Protein AF-0000000079571907 (afdb_homodimer)

Organism: NCBI:txid1891644

Secondary structure (DSSP, 8-state):
-EEEEEEEEEE-TT--HHHHHHHHS--S-SPPSSEEEEEEETTEEEEEEEEEEEES-HHHHHHTHHHHS-TTHHHHHHTTEEEEEEEEEEEEE----/-EEEEEEEEEE-TT--HHHHHHHHS--S-SPPSSEEEEEEETTEEEEEEEEEEEES-HHHHHHTHHHHS-TTHHHHHHTTEEEEEEEEEEEEE----

Solvent-accessible surface area (backbone atoms only — not comparable to full-atom values): 10568 Å² total; per-residue (Å²): 96,42,29,39,35,41,36,33,32,30,39,31,92,87,48,50,71,68,53,49,50,63,27,32,45,50,86,80,81,65,83,66,82,50,52,77,48,41,26,28,22,86,92,41,76,44,34,34,37,42,36,38,39,32,82,33,49,71,68,55,50,63,70,40,36,72,63,58,32,33,92,62,19,68,66,44,34,58,78,28,40,67,47,74,66,40,76,52,62,26,36,59,51,93,72,93,126,97,43,29,40,35,41,36,31,32,30,39,31,92,88,47,49,72,69,52,50,49,63,27,32,47,50,86,82,82,65,84,66,82,50,52,75,46,40,25,28,21,86,92,42,76,43,33,34,37,41,38,38,38,32,84,35,49,71,67,55,48,63,69,39,38,72,62,58,32,33,93,63,17,66,68,43,33,56,78,30,38,66,46,72,66,42,78,50,62,26,36,58,52,93,73,92,127

Foldseek 3Di:
DKKKKKWKFFWDPPADVVLLCVLWADPPPDDQQWDWDKDADPVHRRTIMIMTMHPDDPVVVVVCRVRGTPPCSVVSVVNTTPDIPDTDMDDDDDDDD/DKKKKKWKFFWDPPADVVLLCVLWADPPPDDQQWDWDKDADPVHRRTIMIMTMHPDDPVVVVVCRVRGTPPCSVVSVVNTTPDIPDTDMDDDDDDDD

Nearest PDB structures (foldseek):
  4dn9-assembly1_A  TM=6.723E-01  e=3.333E-04  Chloroflexus aurantiacus J-10-fl
  3gz7-assembly1_B  TM=6.394E-01  e=2.910E-03  Bordetella bronchiseptica
  7bio-assembly1_A  TM=5.238E-01  e=2.540E-02  Streptomyces bottropensis
  5jk8-assembly1_B  TM=5.289E-01  e=3.181E-01  Dictyostelium discoideum
  2ogk-assembly1_B  TM=3.994E-01  e=1.290E-01  Archaeoglobus fulgidus

pLDDT: mean 96.46, std 3.06, range [84.38, 98.88]

Radius of gyration: 17.05 Å; Cα contacts (8 Å, |Δi|>4): 395; chains: 2; bounding box: 38×50×38 Å

Sequence (194 aa):
MMIVAVFSRVLRAEATLSDLVAAWKPTTGEKYPAEVEVAVDPANNRRVVTIIRFDGSMDQFTEAMPRLVRPDSVERLHDVVESTELEAVYETVVVQVMMIVAVFSRVLRAEATLSDLVAAWKPTTGEKYPAEVEVAVDPANNRRVVTIIRFDGSMDQFTEAMPRLVRPDSVERLHDVVESTELEAVYETVVVQV

Structure (mmCIF, N/CA/C/O backbone):
data_AF-0000000079571907-model_v1
#
loop_
_entity.id
_entity.type
_entity.pdbx_description
1 polymer 'Uncharacterized protein'
#
loop_
_atom_site.group_PDB
_atom_site.id
_atom_site.type_symbol
_atom_site.label_atom_id
_atom_site.label_alt_id
_atom_site.label_comp_id
_atom_site.label_asym_id
_atom_site.label_entity_id
_atom_site.label_seq_id
_atom_site.pdbx_PDB_ins_code
_atom_site.Cartn_x
_atom_site.Cartn_y
_atom_site.Cartn_z
_atom_site.occupancy
_atom_site.B_iso_or_equiv
_atom_site.auth_seq_id
_atom_site.auth_comp_id
_atom_site.auth_asym_id
_atom_site.auth_atom_id
_atom_site.pdbx_PDB_model_num
ATOM 1 N N . MET A 1 1 ? -16.266 4.285 -7.082 1 91.44 1 MET A N 1
ATOM 2 C CA . MET A 1 1 ? -15.391 4.184 -5.914 1 91.44 1 MET A CA 1
ATOM 3 C C . MET A 1 1 ? -14.18 3.314 -6.215 1 91.44 1 MET A C 1
ATOM 5 O O . MET A 1 1 ? -14.18 2.545 -7.18 1 91.44 1 MET A O 1
ATOM 9 N N . MET A 1 2 ? -13.094 3.598 -5.562 1 97.44 2 MET A N 1
ATOM 10 C CA . MET A 1 2 ? -11.891 2.814 -5.812 1 97.44 2 MET A CA 1
ATOM 11 C C . MET A 1 2 ? -11.492 2.016 -4.574 1 97.44 2 MET A C 1
ATOM 13 O O . MET A 1 2 ? -11.398 2.568 -3.477 1 97.44 2 MET A O 1
ATOM 17 N N . ILE A 1 3 ? -11.398 0.71 -4.703 1 98.56 3 ILE A N 1
ATOM 18 C CA . ILE A 1 3 ? -10.867 -0.177 -3.676 1 98.56 3 ILE A CA 1
ATOM 19 C C . ILE A 1 3 ? -9.359 -0.353 -3.869 1 98.56 3 ILE A C 1
ATOM 21 O O . ILE A 1 3 ? -8.891 -0.518 -4.996 1 98.56 3 ILE A O 1
ATOM 25 N N . VAL A 1 4 ? -8.703 -0.294 -2.809 1 98.81 4 VAL A N 1
ATOM 26 C CA . VAL A 1 4 ? -7.262 -0.533 -2.842 1 98.81 4 VAL A CA 1
ATOM 27 C C . VAL A 1 4 ? -6.895 -1.639 -1.854 1 98.81 4 VAL A C 1
ATOM 29 O O . VAL A 1 4 ? -7.109 -1.495 -0.648 1 98.81 4 VAL A O 1
ATOM 32 N N . ALA A 1 5 ? -6.398 -2.729 -2.291 1 98.56 5 ALA A N 1
ATOM 33 C CA . ALA A 1 5 ? -5.867 -3.805 -1.459 1 98.56 5 ALA A CA 1
ATOM 34 C C . ALA A 1 5 ? -4.344 -3.766 -1.416 1 98.56 5 ALA A C 1
ATOM 36 O O . ALA A 1 5 ? -3.691 -3.648 -2.455 1 98.56 5 ALA A O 1
ATOM 37 N N . VAL A 1 6 ? -3.807 -3.818 -0.267 1 98.88 6 VAL A N 1
ATOM 38 C CA . VAL A 1 6 ? -2.363 -3.713 -0.073 1 98.88 6 VAL A CA 1
ATOM 39 C C . VAL A 1 6 ? -1.842 -4.973 0.618 1 98.88 6 VAL A C 1
ATOM 41 O O . VAL A 1 6 ? -2.35 -5.363 1.671 1 98.88 6 VAL A O 1
ATOM 44 N N . PHE A 1 7 ? -0.861 -5.574 0.016 1 98.75 7 PHE A N 1
ATOM 45 C CA . PHE A 1 7 ? -0.173 -6.73 0.572 1 98.75 7 PHE A CA 1
ATOM 46 C C . PHE A 1 7 ? 1.323 -6.469 0.69 1 98.75 7 PHE A C 1
ATOM 48 O O . PHE A 1 7 ? 2.014 -6.312 -0.32 1 98.75 7 PHE A O 1
ATOM 55 N N . SER A 1 8 ? 1.797 -6.309 1.837 1 98.88 8 SER A N 1
ATOM 56 C CA . SER A 1 8 ? 3.234 -6.293 2.086 1 98.88 8 SER A CA 1
ATOM 57 C C . SER A 1 8 ? 3.721 -7.637 2.613 1 98.88 8 SER A C 1
ATOM 59 O O . SER A 1 8 ? 3.25 -8.109 3.65 1 98.88 8 SER A O 1
ATOM 61 N N . ARG A 1 9 ? 4.668 -8.164 1.91 1 98.75 9 ARG A N 1
ATOM 62 C CA . ARG A 1 9 ? 5.078 -9.531 2.199 1 98.75 9 ARG A CA 1
ATOM 63 C C . ARG A 1 9 ? 6.59 -9.688 2.078 1 98.75 9 ARG A C 1
ATOM 65 O O . ARG A 1 9 ? 7.25 -8.891 1.409 1 98.75 9 ARG A O 1
ATOM 72 N N . VAL A 1 10 ? 7.078 -10.672 2.758 1 98.81 10 VAL A N 1
ATOM 73 C CA . VAL A 1 10 ? 8.453 -11.117 2.58 1 98.81 10 VAL A CA 1
ATOM 74 C C . VAL A 1 10 ? 8.469 -12.453 1.84 1 98.81 10 VAL A C 1
ATOM 76 O O . VAL A 1 10 ? 7.836 -13.422 2.273 1 98.81 10 VAL A O 1
ATOM 79 N N . LEU A 1 11 ? 9.102 -12.484 0.741 1 98.81 11 LEU A N 1
ATOM 80 C CA . LEU A 1 11 ? 9.195 -13.711 -0.045 1 98.81 11 LEU A CA 1
ATOM 81 C C . LEU A 1 11 ? 10.203 -14.68 0.574 1 98.81 11 LEU A C 1
ATOM 83 O O . LEU A 1 11 ? 11.141 -14.25 1.249 1 98.81 11 LEU A O 1
ATOM 87 N N . ARG A 1 12 ? 9.977 -15.922 0.4 1 98.5 12 ARG A N 1
ATOM 88 C CA . ARG A 1 12 ? 10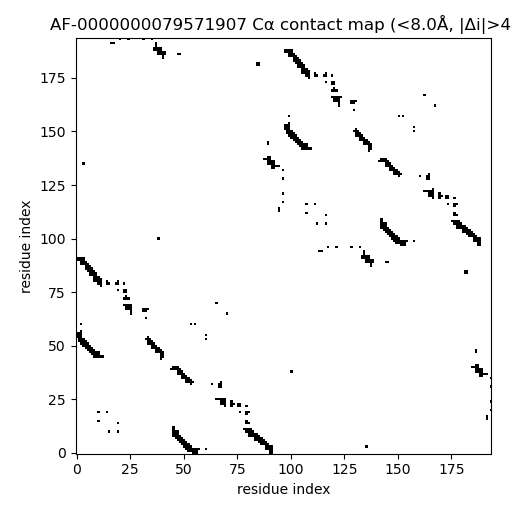.984 -16.922 0.746 1 98.5 12 ARG A CA 1
ATOM 89 C C . ARG A 1 12 ? 12.242 -16.734 -0.095 1 98.5 12 ARG A C 1
ATOM 91 O O . ARG A 1 12 ? 12.195 -16.172 -1.187 1 98.5 12 ARG A O 1
ATOM 98 N N . ALA A 1 13 ? 13.391 -17.203 0.368 1 96.25 13 ALA A N 1
ATOM 99 C CA . ALA A 1 13 ? 14.711 -16.938 -0.197 1 96.25 13 ALA A CA 1
ATOM 100 C C . ALA A 1 13 ? 14.773 -17.344 -1.666 1 96.25 13 ALA A C 1
ATOM 102 O O . ALA A 1 13 ? 15.375 -16.641 -2.488 1 96.25 13 ALA A O 1
ATOM 103 N N . GLU A 1 14 ? 14.141 -18.406 -2.09 1 94.5 14 GLU A N 1
ATOM 104 C CA . GLU A 1 14 ? 14.266 -18.906 -3.455 1 94.5 14 GLU A CA 1
ATOM 105 C C . GLU A 1 14 ? 13.125 -18.406 -4.336 1 94.5 14 GLU A C 1
ATOM 107 O O . GLU A 1 14 ? 13.141 -18.609 -5.551 1 94.5 14 GLU A O 1
ATOM 112 N N . ALA A 1 15 ? 12.203 -17.672 -3.842 1 97.69 15 ALA A N 1
ATOM 113 C CA . ALA A 1 15 ? 11.023 -17.266 -4.598 1 97.69 15 ALA A CA 1
ATOM 114 C C . ALA A 1 15 ? 11.297 -15.977 -5.379 1 97.69 15 ALA A C 1
ATOM 116 O O . ALA A 1 15 ? 12.047 -15.117 -4.922 1 97.69 15 ALA A O 1
ATOM 117 N N . THR A 1 16 ? 10.719 -15.828 -6.531 1 96.38 16 THR A N 1
ATOM 118 C CA . THR A 1 16 ? 10.812 -14.648 -7.383 1 96.38 16 THR A CA 1
ATOM 119 C C . THR A 1 16 ? 9.484 -13.898 -7.41 1 96.38 16 THR A C 1
ATOM 121 O O . THR A 1 16 ? 8.469 -14.398 -6.934 1 96.38 16 THR A O 1
ATOM 124 N N . LEU A 1 17 ? 9.461 -12.711 -7.941 1 97.31 17 LEU A N 1
ATOM 125 C CA . LEU A 1 17 ? 8.227 -11.953 -8.117 1 97.31 17 LEU A CA 1
ATOM 126 C C . LEU A 1 17 ? 7.277 -12.672 -9.07 1 97.31 17 LEU A C 1
ATOM 128 O O . LEU A 1 17 ? 6.055 -12.609 -8.898 1 97.31 17 LEU A O 1
ATOM 132 N N . SER A 1 18 ? 7.922 -13.32 -10.102 1 96.25 18 SER A N 1
ATOM 133 C CA . SER A 1 18 ? 7.094 -14.109 -11.008 1 96.25 18 SER A CA 1
ATOM 134 C C . SER A 1 18 ? 6.387 -15.242 -10.273 1 96.25 18 SER A C 1
ATOM 136 O O . SER A 1 18 ? 5.227 -15.547 -10.562 1 96.25 18 SER A O 1
ATOM 138 N N . ASP A 1 19 ? 7.098 -15.883 -9.336 1 97.25 19 ASP A N 1
ATOM 139 C CA . ASP A 1 19 ? 6.48 -16.922 -8.516 1 97.25 19 ASP A CA 1
ATOM 140 C C . ASP A 1 19 ? 5.305 -16.359 -7.719 1 97.25 19 ASP A C 1
ATOM 142 O O . ASP A 1 19 ? 4.266 -17.016 -7.586 1 97.25 19 ASP A O 1
ATOM 146 N N . LEU A 1 20 ? 5.457 -15.172 -7.098 1 98.25 20 LEU A N 1
ATOM 147 C CA . LEU A 1 20 ? 4.41 -14.531 -6.316 1 98.25 20 LEU A CA 1
ATOM 148 C C . LEU A 1 20 ? 3.162 -14.305 -7.164 1 98.25 20 LEU A C 1
ATOM 150 O O . LEU A 1 20 ? 2.059 -14.688 -6.77 1 98.25 20 LEU A O 1
ATOM 154 N N . VAL A 1 21 ? 3.342 -13.711 -8.352 1 96.88 21 VAL A N 1
ATOM 155 C CA . VAL A 1 21 ? 2.209 -13.422 -9.227 1 96.88 21 VAL A CA 1
ATOM 156 C C . VAL A 1 21 ? 1.514 -14.727 -9.617 1 96.88 21 VAL A C 1
ATOM 158 O O . VAL A 1 21 ? 0.286 -14.828 -9.547 1 96.88 21 VAL A O 1
ATOM 161 N N . ALA A 1 22 ? 2.307 -15.75 -9.953 1 95.88 22 ALA A N 1
ATOM 162 C CA . ALA A 1 22 ? 1.756 -17.031 -10.391 1 95.88 22 ALA A CA 1
ATOM 163 C C . ALA A 1 22 ? 0.957 -17.688 -9.273 1 95.88 22 ALA A C 1
ATOM 165 O O . ALA A 1 22 ? 0.044 -18.484 -9.539 1 95.88 22 ALA A O 1
ATOM 166 N N . ALA A 1 23 ? 1.342 -17.359 -8.031 1 97.25 23 ALA A N 1
ATOM 167 C CA . ALA A 1 23 ? 0.725 -18.031 -6.887 1 97.25 23 ALA A CA 1
ATOM 168 C C . ALA A 1 23 ? -0.687 -17.5 -6.645 1 97.25 23 ALA A C 1
ATOM 170 O O . ALA A 1 23 ? -1.553 -18.234 -6.156 1 97.25 23 ALA A O 1
ATOM 171 N N . TRP A 1 24 ? -0.967 -16.203 -7 1 96.75 24 TRP A N 1
ATOM 172 C CA . TRP A 1 24 ? -2.281 -15.688 -6.625 1 96.75 24 TRP A CA 1
ATOM 173 C C . TRP A 1 24 ? -3.146 -15.445 -7.859 1 96.75 24 TRP A C 1
ATOM 175 O O . TRP A 1 24 ? -4.375 -15.438 -7.77 1 96.75 24 TRP A O 1
ATOM 185 N N . LYS A 1 25 ? -2.586 -15.172 -8.961 1 96.06 25 LYS A N 1
ATOM 186 C CA . LYS A 1 25 ? -3.33 -14.719 -10.133 1 96.06 25 LYS A CA 1
ATOM 187 C C . LYS A 1 25 ? -4.07 -15.875 -10.797 1 96.06 25 LYS A C 1
ATOM 189 O O . LYS A 1 25 ? -3.471 -16.906 -11.117 1 96.06 25 LYS A O 1
ATOM 194 N N . PRO A 1 26 ? -5.332 -15.688 -11.125 1 94.75 26 PRO A N 1
ATOM 195 C CA . PRO A 1 26 ? -6.074 -16.688 -11.891 1 94.75 26 PRO A CA 1
ATOM 196 C C . PRO A 1 26 ? -5.504 -16.906 -13.289 1 94.75 26 PRO A C 1
ATOM 198 O O . PRO A 1 26 ? -4.98 -15.961 -13.898 1 94.75 26 PRO A O 1
ATOM 201 N N . THR A 1 27 ? -5.633 -18.125 -13.867 1 89.06 27 THR A N 1
ATOM 202 C CA . THR A 1 27 ? -5.105 -18.484 -15.18 1 89.06 27 THR A CA 1
ATOM 203 C C . THR A 1 27 ? -6.234 -18.641 -16.188 1 89.06 27 THR A C 1
ATOM 205 O O . THR A 1 27 ? -6.188 -19.531 -17.047 1 89.06 27 THR A O 1
ATOM 208 N N . THR A 1 28 ? -7.25 -17.906 -16.219 1 85.19 28 THR A N 1
ATOM 209 C CA . THR A 1 28 ? -8.43 -18.047 -17.062 1 85.19 28 THR A CA 1
ATOM 210 C C . THR A 1 28 ? -8.195 -17.422 -18.438 1 85.19 28 THR A C 1
ATOM 212 O O . THR A 1 28 ? -8.953 -17.688 -19.375 1 85.19 28 THR A O 1
ATOM 215 N N . GLY A 1 29 ? -7.117 -16.719 -18.641 1 84.62 29 GLY A N 1
ATOM 216 C CA . GLY A 1 29 ? -6.863 -16.031 -19.906 1 84.62 29 GLY A CA 1
ATOM 217 C C . GLY A 1 29 ? -7.648 -14.742 -20.062 1 84.62 29 GLY A C 1
ATOM 218 O O . GLY A 1 29 ? -7.492 -14.031 -21.047 1 84.62 29 GLY A O 1
ATOM 219 N N . GLU A 1 30 ? -8.531 -14.438 -19.203 1 90.12 30 GLU A N 1
ATOM 220 C CA . GLU A 1 30 ? -9.305 -13.203 -19.234 1 90.12 30 GLU A CA 1
ATOM 221 C C . GLU A 1 30 ? -8.469 -12.016 -18.781 1 90.12 30 GLU A C 1
ATOM 223 O O . GLU A 1 30 ? -7.48 -12.188 -18.062 1 90.12 30 GLU A O 1
ATOM 228 N N . LYS A 1 31 ? -8.883 -10.891 -19.281 1 92.62 31 LYS A N 1
ATOM 229 C CA . LYS A 1 31 ? -8.242 -9.664 -18.812 1 92.62 31 LYS A CA 1
ATOM 230 C C . LYS A 1 31 ? -8.406 -9.492 -17.312 1 92.62 31 LYS A C 1
ATOM 232 O O . LYS A 1 31 ? -9.508 -9.633 -16.781 1 92.62 31 LYS A O 1
ATOM 237 N N . TYR A 1 32 ? -7.359 -9.258 -16.547 1 95.88 32 TYR A N 1
ATOM 238 C CA . TYR A 1 32 ? -7.402 -9.047 -15.109 1 95.88 32 TYR A CA 1
ATOM 239 C C . TYR A 1 32 ? -8.188 -7.789 -14.766 1 95.88 32 TYR A C 1
ATOM 241 O O . TYR A 1 32 ? -7.934 -6.719 -15.328 1 95.88 32 TYR A O 1
ATOM 249 N N . PRO A 1 33 ? -9.102 -7.805 -13.93 1 96.19 33 PRO A N 1
ATOM 250 C CA . PRO A 1 33 ? -10.094 -6.734 -13.781 1 96.19 33 PRO A CA 1
ATOM 251 C C . PRO A 1 33 ? -9.656 -5.648 -12.805 1 96.19 33 PRO A C 1
ATOM 253 O O . PRO A 1 33 ? -10.492 -4.996 -12.18 1 96.19 33 PRO A O 1
ATOM 256 N N . ALA A 1 34 ? -8.391 -5.477 -12.555 1 97.62 34 ALA A N 1
ATOM 257 C CA . ALA A 1 34 ? -7.863 -4.465 -11.641 1 97.62 34 ALA A CA 1
ATOM 258 C C . ALA A 1 34 ? -6.477 -4 -12.07 1 97.62 34 ALA A C 1
ATOM 260 O O . ALA A 1 34 ? -5.797 -4.684 -12.844 1 97.62 34 ALA A O 1
ATOM 261 N N . GLU A 1 35 ? -6.102 -2.814 -11.664 1 97.31 35 GLU A N 1
ATOM 262 C CA . GLU A 1 35 ? -4.723 -2.367 -11.797 1 97.31 35 GLU A CA 1
ATOM 263 C C . GLU A 1 35 ? -3.84 -2.947 -10.695 1 97.31 35 GLU A C 1
ATOM 265 O O . GLU A 1 35 ? -4.246 -2.998 -9.531 1 97.31 35 GLU A O 1
ATOM 270 N N . VAL A 1 36 ? -2.686 -3.418 -11.07 1 98.06 36 VAL A N 1
ATOM 271 C CA . VAL A 1 36 ? -1.775 -4.008 -10.094 1 98.06 36 VAL A CA 1
ATOM 272 C C . VAL A 1 36 ? -0.431 -3.287 -10.133 1 98.06 36 VAL A C 1
ATOM 274 O O . VAL A 1 36 ? 0.149 -3.105 -11.211 1 98.06 36 VAL A O 1
ATOM 277 N N . GLU A 1 37 ? -0.014 -2.85 -9.008 1 98.31 37 GLU A N 1
ATOM 278 C CA . GLU A 1 37 ? 1.311 -2.273 -8.797 1 98.31 37 GLU A CA 1
ATOM 279 C C . GLU A 1 37 ? 2.148 -3.145 -7.867 1 98.31 37 GLU A C 1
ATOM 281 O O . GLU A 1 37 ? 1.718 -3.473 -6.762 1 98.31 37 GLU A O 1
ATOM 286 N N . VAL A 1 38 ? 3.287 -3.592 -8.297 1 98.38 38 VAL A N 1
ATOM 287 C CA . VAL A 1 38 ? 4.23 -4.34 -7.477 1 98.38 38 VAL A CA 1
ATOM 288 C C . VAL A 1 38 ? 5.508 -3.523 -7.277 1 98.38 38 VAL A C 1
ATOM 290 O O . VAL A 1 38 ? 5.996 -2.891 -8.219 1 98.38 38 VAL A O 1
ATOM 293 N N . ALA A 1 39 ? 5.988 -3.518 -6.137 1 98.56 39 ALA A N 1
ATOM 294 C CA . ALA A 1 39 ? 7.215 -2.799 -5.809 1 98.56 39 ALA A CA 1
ATOM 295 C C . ALA A 1 39 ? 8.047 -3.566 -4.785 1 98.56 39 ALA A C 1
ATOM 297 O O . ALA A 1 39 ? 7.523 -4.422 -4.066 1 98.56 39 ALA A O 1
ATOM 298 N N . VAL A 1 40 ? 9.359 -3.316 -4.742 1 98.5 40 VAL A N 1
ATOM 299 C CA . VAL A 1 40 ? 10.281 -4.07 -3.904 1 98.5 40 VAL A CA 1
ATOM 300 C C . VAL A 1 40 ? 11.102 -3.111 -3.041 1 98.5 40 VAL A C 1
ATOM 302 O O . VAL A 1 40 ? 11.422 -2.004 -3.473 1 98.5 40 VAL A O 1
ATOM 305 N N . ASP A 1 41 ? 11.344 -3.529 -1.808 1 97.81 41 ASP A N 1
ATOM 306 C CA . ASP A 1 41 ? 12.266 -2.797 -0.946 1 97.81 41 ASP A CA 1
ATOM 307 C C . ASP A 1 41 ? 13.688 -2.85 -1.495 1 97.81 41 ASP A C 1
ATOM 309 O O . ASP A 1 41 ? 14.273 -3.928 -1.609 1 97.81 41 ASP A O 1
ATOM 313 N N . PRO A 1 42 ? 14.211 -1.714 -1.825 1 95.38 42 PRO A N 1
ATOM 314 C CA . PRO A 1 42 ? 15.547 -1.741 -2.416 1 95.38 42 PRO A CA 1
ATOM 315 C C . PRO A 1 42 ? 16.609 -2.268 -1.451 1 95.38 42 PRO A C 1
ATOM 317 O O . PRO A 1 42 ? 17.672 -2.738 -1.883 1 95.38 42 PRO A O 1
ATOM 320 N N . ALA A 1 43 ? 16.375 -2.203 -0.179 1 95.06 43 ALA A N 1
ATOM 321 C CA . ALA A 1 43 ? 17.328 -2.666 0.821 1 95.06 43 ALA A CA 1
ATOM 322 C C . ALA A 1 43 ? 17.188 -4.164 1.076 1 95.06 43 ALA A C 1
ATOM 324 O O . ALA A 1 43 ? 18.062 -4.797 1.65 1 95.06 43 ALA A O 1
ATOM 325 N N . ASN A 1 44 ? 16.078 -4.742 0.756 1 96.38 44 ASN A N 1
ATOM 326 C CA . ASN A 1 44 ? 15.734 -6.152 0.905 1 96.38 44 ASN A CA 1
ATOM 327 C C . ASN A 1 44 ? 14.758 -6.613 -0.168 1 96.38 44 ASN A C 1
ATOM 329 O O . ASN A 1 44 ? 13.539 -6.484 -0 1 96.38 44 ASN A O 1
ATOM 333 N N . ASN A 1 45 ? 15.266 -7.203 -1.196 1 94.62 45 ASN A N 1
ATOM 334 C CA . ASN A 1 45 ? 14.461 -7.465 -2.383 1 94.62 45 ASN A CA 1
ATOM 335 C C . ASN A 1 45 ? 13.445 -8.578 -2.139 1 94.62 45 ASN A C 1
ATOM 337 O O . ASN A 1 45 ? 12.625 -8.883 -3.012 1 94.62 45 ASN A O 1
ATOM 341 N N . ARG A 1 46 ? 13.461 -9.18 -0.973 1 98.06 46 ARG A N 1
ATOM 342 C CA . ARG A 1 46 ? 12.43 -10.172 -0.65 1 98.06 46 ARG A CA 1
ATOM 343 C C . ARG A 1 46 ? 11.188 -9.5 -0.083 1 98.06 46 ARG A C 1
ATOM 345 O O . ARG A 1 46 ? 10.133 -10.125 0.034 1 98.06 46 ARG A O 1
ATOM 352 N N . ARG A 1 47 ? 11.328 -8.305 0.413 1 98.5 47 ARG A N 1
ATOM 353 C CA . ARG A 1 47 ? 10.172 -7.543 0.879 1 98.5 47 ARG A CA 1
ATOM 354 C C . ARG A 1 47 ? 9.469 -6.855 -0.283 1 98.5 47 ARG A C 1
ATOM 356 O O . ARG A 1 47 ? 10.078 -6.062 -1.004 1 98.5 47 ARG A O 1
ATOM 363 N N . VAL A 1 48 ? 8.242 -7.16 -0.509 1 98.81 48 VAL A N 1
ATOM 364 C CA . VAL A 1 48 ? 7.484 -6.746 -1.684 1 98.81 48 VAL A CA 1
ATOM 365 C C . VAL A 1 48 ? 6.125 -6.199 -1.254 1 98.81 48 VAL A C 1
ATOM 367 O O . VAL A 1 48 ? 5.559 -6.645 -0.254 1 98.81 48 VAL A O 1
ATOM 370 N N . VAL A 1 49 ? 5.66 -5.246 -1.937 1 98.88 49 VAL A N 1
ATOM 371 C CA . VAL A 1 49 ? 4.281 -4.812 -1.762 1 98.88 49 VAL A CA 1
ATOM 372 C C . VAL A 1 49 ? 3.512 -5 -3.068 1 98.88 49 VAL A C 1
ATOM 374 O O . VAL A 1 49 ? 4.043 -4.746 -4.152 1 98.88 49 VAL A O 1
ATOM 377 N N . THR A 1 50 ? 2.398 -5.543 -3.041 1 98.69 50 THR A N 1
ATOM 378 C CA . THR A 1 50 ? 1.417 -5.586 -4.117 1 98.69 50 THR A CA 1
ATOM 379 C C . THR A 1 50 ? 0.224 -4.688 -3.801 1 98.69 50 THR A C 1
ATOM 381 O O . THR A 1 50 ? -0.371 -4.793 -2.727 1 98.69 50 THR A O 1
ATOM 384 N N . ILE A 1 51 ? -0.05 -3.812 -4.613 1 98.75 51 ILE A N 1
ATOM 385 C CA . ILE A 1 51 ? -1.193 -2.916 -4.492 1 98.75 51 ILE A CA 1
ATOM 386 C C . ILE A 1 51 ? -2.172 -3.168 -5.637 1 98.75 51 ILE A C 1
ATOM 388 O O . ILE A 1 51 ? -1.821 -3.004 -6.809 1 98.75 51 ILE A O 1
ATOM 392 N N . ILE A 1 52 ? -3.348 -3.59 -5.332 1 98.44 52 ILE A N 1
ATOM 393 C CA . ILE A 1 52 ? -4.402 -3.854 -6.305 1 98.44 52 ILE A CA 1
ATOM 394 C C . ILE A 1 52 ? -5.48 -2.775 -6.207 1 98.44 52 ILE A C 1
ATOM 396 O O . ILE A 1 52 ? -6.012 -2.518 -5.125 1 98.44 52 ILE A O 1
ATOM 400 N N . ARG A 1 53 ? -5.77 -2.125 -7.281 1 98.56 53 ARG A N 1
ATOM 401 C CA . ARG A 1 53 ? -6.816 -1.112 -7.363 1 98.56 53 ARG A CA 1
ATOM 402 C C . ARG A 1 53 ? -7.984 -1.598 -8.219 1 98.56 53 ARG A C 1
ATOM 404 O O . ARG A 1 53 ? -7.805 -1.934 -9.391 1 98.56 53 ARG A O 1
ATOM 411 N N . PHE A 1 54 ? -9.055 -1.615 -7.625 1 98.69 54 PHE A N 1
ATOM 412 C CA . PHE A 1 54 ? -10.273 -2.105 -8.25 1 98.69 54 PHE A CA 1
ATOM 413 C C . PHE A 1 54 ? -11.352 -1.026 -8.258 1 98.69 54 PHE A C 1
ATOM 415 O O . PHE A 1 54 ? -11.742 -0.523 -7.199 1 98.69 54 PHE A O 1
ATOM 422 N N . ASP A 1 55 ? -11.758 -0.643 -9.492 1 98.38 55 ASP A N 1
ATOM 423 C CA . ASP A 1 55 ? -12.812 0.357 -9.633 1 98.38 55 ASP A CA 1
ATOM 424 C C . ASP A 1 55 ? -14.188 -0.259 -9.398 1 98.38 55 ASP A C 1
ATOM 426 O O . ASP A 1 55 ? -14.688 -1.015 -10.227 1 98.38 55 ASP A O 1
ATOM 430 N N . GLY A 1 56 ? -14.711 -0.012 -8.305 1 98 56 GLY A N 1
ATOM 431 C CA . GLY A 1 56 ? -16 -0.553 -7.918 1 98 56 GLY A CA 1
ATOM 432 C C . GLY A 1 56 ? -16.266 -0.489 -6.426 1 98 56 GLY A C 1
ATOM 433 O O . GLY A 1 56 ? -15.398 -0.051 -5.66 1 98 56 GLY A O 1
ATOM 434 N N . SER A 1 57 ? -17.469 -0.892 -6.035 1 96.44 57 SER A N 1
ATOM 435 C CA . SER A 1 57 ? -17.844 -0.959 -4.629 1 96.44 57 SER A CA 1
ATOM 436 C C . SER A 1 57 ? -17.203 -2.16 -3.941 1 96.44 57 SER A C 1
ATOM 438 O O . SER A 1 57 ? -16.656 -3.037 -4.605 1 96.44 57 SER A O 1
ATOM 440 N N . MET A 1 58 ? -17.312 -2.162 -2.637 1 95.12 58 MET A N 1
ATOM 441 C CA . MET A 1 58 ? -16.812 -3.305 -1.877 1 95.12 58 MET A CA 1
ATOM 442 C C . MET A 1 58 ? -17.547 -4.582 -2.268 1 95.12 58 MET A C 1
ATOM 444 O O . MET A 1 58 ? -16.938 -5.652 -2.35 1 95.12 58 MET A O 1
ATOM 448 N N . ASP A 1 59 ? -18.891 -4.43 -2.541 1 96.31 59 ASP A N 1
ATOM 449 C CA . ASP A 1 59 ? -19.656 -5.59 -2.973 1 96.31 59 ASP A CA 1
ATOM 450 C C . ASP A 1 59 ? -19.156 -6.117 -4.312 1 96.31 59 ASP A C 1
ATOM 452 O O . ASP A 1 59 ? -19 -7.324 -4.492 1 96.31 59 ASP A O 1
ATOM 456 N N . GLN A 1 60 ? -18.891 -5.242 -5.246 1 97.69 60 GLN A N 1
ATOM 457 C CA . GLN A 1 60 ? -18.391 -5.625 -6.559 1 97.69 60 GLN A CA 1
ATOM 458 C C . GLN A 1 60 ? -17 -6.242 -6.457 1 97.69 60 GLN A C 1
ATOM 460 O O . GLN A 1 60 ? -16.672 -7.172 -7.199 1 97.69 60 GLN A O 1
ATOM 465 N N . PHE A 1 61 ? -16.219 -5.711 -5.555 1 97.56 61 PHE A N 1
ATOM 466 C CA . PHE A 1 61 ? -14.891 -6.258 -5.297 1 97.56 61 PHE A CA 1
ATOM 467 C C . PHE A 1 61 ? -14.992 -7.695 -4.793 1 97.56 61 PHE A C 1
ATOM 469 O O . PHE A 1 61 ? -14.305 -8.586 -5.301 1 97.56 61 PHE A O 1
ATOM 476 N N . THR A 1 62 ? -15.828 -7.926 -3.803 1 96 62 THR A N 1
ATOM 477 C CA . THR A 1 62 ? -16.047 -9.258 -3.246 1 96 62 THR A CA 1
ATOM 478 C C . THR A 1 62 ? -16.516 -10.227 -4.324 1 96 62 THR A C 1
ATOM 480 O O . THR A 1 62 ? -16.047 -11.359 -4.406 1 96 62 THR A O 1
ATOM 483 N N . GLU A 1 63 ? -17.375 -9.727 -5.203 1 96.81 63 GLU A N 1
ATOM 484 C CA . GLU A 1 63 ? -17.906 -10.555 -6.285 1 96.81 63 GLU A CA 1
ATOM 485 C C . GLU A 1 63 ? -16.828 -10.891 -7.301 1 96.81 63 GLU A C 1
ATOM 487 O O . GLU A 1 63 ? -16.875 -11.938 -7.953 1 96.81 63 GLU A O 1
ATOM 492 N N . ALA A 1 64 ? -15.828 -10.031 -7.418 1 96.94 64 ALA A N 1
ATOM 493 C CA . ALA A 1 64 ? -14.781 -10.195 -8.422 1 96.94 64 ALA A CA 1
ATOM 494 C C . ALA A 1 64 ? -13.664 -11.102 -7.918 1 96.94 64 ALA A C 1
ATOM 496 O O . ALA A 1 64 ? -12.742 -11.43 -8.664 1 96.94 64 ALA A O 1
ATOM 497 N N . MET A 1 65 ? -13.758 -11.57 -6.676 1 95.75 65 MET A N 1
ATOM 498 C CA . MET A 1 65 ? -12.656 -12.266 -6.016 1 95.75 65 MET A CA 1
ATOM 499 C C . MET A 1 65 ? -12.203 -13.469 -6.84 1 95.75 65 MET A C 1
ATOM 501 O O . MET A 1 65 ? -11 -13.656 -7.055 1 95.75 65 MET A O 1
ATOM 505 N N . PRO A 1 66 ? -13.133 -14.258 -7.488 1 94.06 66 PRO A N 1
ATOM 506 C CA . PRO A 1 66 ? -12.688 -15.414 -8.273 1 94.06 66 PRO A CA 1
ATOM 507 C C . PRO A 1 66 ? -11.867 -15.016 -9.5 1 94.06 66 PRO A C 1
ATOM 509 O O . PRO A 1 66 ? -11.109 -15.828 -10.031 1 94.06 66 PRO A O 1
ATOM 512 N N . ARG A 1 67 ? -12.062 -13.766 -9.969 1 96.12 67 ARG A N 1
ATOM 513 C CA . ARG A 1 67 ? -11.312 -13.273 -11.117 1 96.12 67 ARG A CA 1
ATOM 514 C C . ARG A 1 67 ? -10.031 -12.578 -10.68 1 96.12 67 ARG A C 1
ATOM 516 O O . ARG A 1 67 ? -9.156 -12.289 -11.5 1 96.12 67 ARG A O 1
ATOM 523 N N . LEU A 1 68 ? -9.867 -12.336 -9.344 1 96.94 68 LEU A N 1
ATOM 524 C CA . LEU A 1 68 ? -8.711 -11.609 -8.82 1 96.94 68 LEU A CA 1
ATOM 525 C C . LEU A 1 68 ? -7.699 -12.562 -8.203 1 96.94 68 LEU A C 1
ATOM 527 O O . LEU A 1 68 ? -6.492 -12.32 -8.273 1 96.94 68 LEU A O 1
ATOM 531 N N . VAL A 1 69 ? -8.281 -13.602 -7.605 1 96.38 69 VAL A N 1
ATOM 532 C CA . VAL A 1 69 ? -7.398 -14.508 -6.875 1 96.38 69 VAL A CA 1
ATOM 533 C C . VAL A 1 69 ? -7.832 -15.953 -7.113 1 96.38 69 VAL A C 1
ATOM 535 O O . VAL A 1 69 ? -9.023 -16.25 -7.105 1 96.38 69 VAL A O 1
ATOM 538 N N . ARG A 1 70 ? -6.82 -16.812 -7.266 1 95.19 70 ARG A N 1
ATOM 539 C CA . ARG A 1 70 ? -7.102 -18.234 -7.41 1 95.19 70 ARG A CA 1
ATOM 540 C C . ARG A 1 70 ? -7.688 -18.812 -6.129 1 95.19 70 ARG A C 1
ATOM 542 O O . ARG A 1 70 ? -7.281 -18.438 -5.027 1 95.19 70 ARG A O 1
ATOM 549 N N . PRO A 1 71 ? -8.547 -19.781 -6.285 1 93.44 71 PRO A N 1
ATOM 550 C CA . PRO A 1 71 ? -9.156 -20.359 -5.086 1 93.44 71 PRO A CA 1
ATOM 551 C C . PRO A 1 71 ? -8.141 -21.062 -4.188 1 93.44 71 PRO A C 1
ATOM 553 O O . PRO A 1 71 ? -8.344 -21.156 -2.973 1 93.44 71 PRO A O 1
ATOM 556 N N . ASP A 1 72 ? -6.988 -21.578 -4.746 1 95.38 72 ASP A N 1
ATOM 557 C CA . ASP A 1 72 ? -5.98 -22.281 -3.963 1 95.38 72 ASP A CA 1
ATOM 558 C C . ASP A 1 72 ? -4.781 -21.375 -3.674 1 95.38 72 ASP A C 1
ATOM 560 O O . ASP A 1 72 ? -3.674 -21.875 -3.443 1 95.38 72 ASP A O 1
ATOM 564 N N . SER A 1 73 ? -5.012 -20.062 -3.799 1 96.19 73 SER A N 1
ATOM 565 C CA . SER A 1 73 ? -3.912 -19.109 -3.656 1 96.19 73 SER A CA 1
ATOM 566 C C . SER A 1 73 ? -3.256 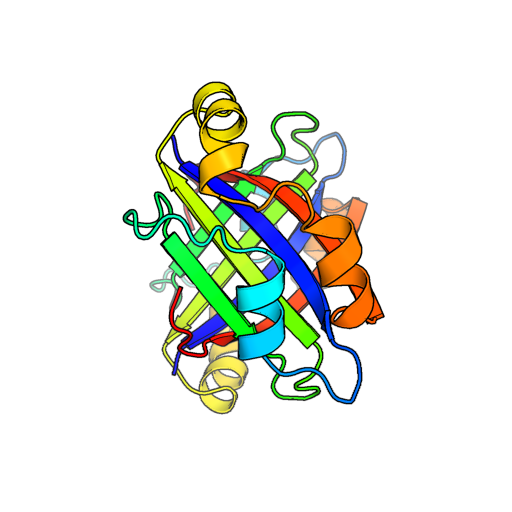-19.219 -2.285 1 96.19 73 SER A C 1
ATOM 568 O O . SER A 1 73 ? -2.041 -19.047 -2.158 1 96.19 73 SER A O 1
ATOM 570 N N . VAL A 1 74 ? -4.008 -19.5 -1.226 1 94.94 74 VAL A N 1
ATOM 571 C CA . VAL A 1 74 ? -3.467 -19.547 0.129 1 94.94 74 VAL A CA 1
ATOM 572 C C . VAL A 1 74 ? -2.377 -20.609 0.21 1 94.94 74 VAL A C 1
ATOM 574 O O . VAL A 1 74 ? -1.283 -20.359 0.718 1 94.94 74 VAL A O 1
ATOM 577 N N . GLU A 1 75 ? -2.652 -21.781 -0.23 1 96.19 75 GLU A N 1
ATOM 578 C CA . GLU A 1 75 ? -1.671 -22.859 -0.227 1 96.19 75 GLU A CA 1
ATOM 579 C C . GLU A 1 75 ? -0.463 -22.516 -1.092 1 96.19 75 GLU A C 1
ATOM 581 O O . GLU A 1 75 ? 0.68 -22.75 -0.697 1 96.19 75 GLU A O 1
ATOM 586 N N . ARG A 1 76 ? -0.76 -21.984 -2.277 1 97.25 76 ARG A N 1
ATOM 587 C CA . ARG A 1 76 ? 0.313 -21.656 -3.209 1 97.25 76 ARG A CA 1
ATOM 588 C C . ARG A 1 76 ? 1.206 -20.562 -2.648 1 97.25 76 ARG A C 1
ATOM 590 O O . ARG A 1 76 ? 2.428 -20.594 -2.812 1 97.25 76 ARG A O 1
ATOM 597 N N . LEU A 1 77 ? 0.589 -19.562 -2.008 1 98.06 77 LEU A N 1
ATOM 598 C CA . LEU A 1 77 ? 1.348 -18.453 -1.445 1 98.06 77 LEU A CA 1
ATOM 599 C C . LEU A 1 77 ? 2.207 -18.922 -0.275 1 98.06 77 LEU A C 1
ATOM 601 O O . LEU A 1 77 ? 3.258 -18.344 0.002 1 98.06 77 LEU A O 1
ATOM 605 N N . HIS A 1 78 ? 1.735 -19.906 0.419 1 97.19 78 HIS A N 1
ATOM 606 C CA . HIS A 1 78 ? 2.521 -20.484 1.512 1 97.19 78 HIS A CA 1
ATOM 607 C C . HIS A 1 78 ? 3.92 -20.859 1.042 1 97.19 78 HIS A C 1
ATOM 609 O O . HIS A 1 78 ? 4.895 -20.703 1.782 1 97.19 78 HIS A O 1
ATOM 615 N N . ASP A 1 79 ? 4.098 -21.359 -0.167 1 96.56 79 ASP A N 1
ATOM 616 C CA . ASP A 1 79 ? 5.371 -21.828 -0.712 1 96.56 79 ASP A CA 1
ATOM 617 C C . ASP A 1 79 ? 6.234 -20.641 -1.156 1 96.56 79 ASP A C 1
ATOM 619 O O . ASP A 1 79 ? 7.434 -20.812 -1.405 1 96.56 79 ASP A O 1
ATOM 623 N N . VAL A 1 80 ? 5.688 -19.469 -1.321 1 98.44 80 VAL A N 1
ATOM 624 C CA . VAL A 1 80 ? 6.371 -18.344 -1.938 1 98.44 80 VAL A CA 1
ATOM 625 C C . VAL A 1 80 ? 6.613 -17.25 -0.895 1 98.44 80 VAL A C 1
ATOM 627 O O . VAL A 1 80 ? 7.621 -16.547 -0.952 1 98.44 80 VAL A O 1
ATOM 630 N N . VAL A 1 81 ? 5.734 -17.141 0.068 1 98.75 81 VAL A N 1
ATOM 631 C CA . VAL A 1 81 ? 5.738 -16.047 1.035 1 98.75 81 VAL A CA 1
ATOM 632 C C . VAL A 1 81 ? 6.207 -16.562 2.395 1 98.75 81 VAL A C 1
ATOM 634 O O . VAL A 1 81 ? 5.664 -17.547 2.914 1 98.75 81 VAL A O 1
ATOM 637 N N . GLU A 1 82 ? 7.172 -16.016 2.877 1 98.75 82 GLU A N 1
ATOM 638 C CA . GLU A 1 82 ? 7.676 -16.328 4.211 1 98.75 82 GLU A CA 1
ATOM 639 C C . GLU A 1 82 ? 6.812 -15.695 5.293 1 98.75 82 GLU A C 1
ATOM 641 O O . GLU A 1 82 ? 6.492 -16.328 6.301 1 98.75 82 GLU A O 1
ATOM 646 N N . SER A 1 83 ? 6.414 -14.43 5.16 1 98.44 83 SER A N 1
ATOM 647 C CA . SER A 1 83 ? 5.578 -13.727 6.125 1 98.44 83 SER A CA 1
ATOM 648 C C . SER A 1 83 ? 4.797 -12.602 5.453 1 98.44 83 SER A C 1
ATOM 650 O O . SER A 1 83 ? 5.152 -12.156 4.363 1 98.44 83 SER A O 1
ATOM 652 N N . THR A 1 84 ? 3.74 -12.219 6.02 1 98.06 84 THR A N 1
ATOM 653 C CA . THR A 1 84 ? 2.908 -11.102 5.598 1 98.06 84 THR A CA 1
ATOM 654 C C . THR A 1 84 ? 2.898 -10 6.656 1 98.06 84 THR A C 1
ATOM 656 O O . THR A 1 84 ? 2.475 -10.227 7.793 1 98.06 84 THR A O 1
ATOM 659 N N . GLU A 1 85 ? 3.326 -8.844 6.262 1 98 85 GLU A N 1
ATOM 660 C CA . GLU A 1 85 ? 3.426 -7.719 7.191 1 98 85 GLU A CA 1
ATOM 661 C C . GLU A 1 85 ? 2.145 -6.891 7.195 1 98 85 GLU A C 1
ATOM 663 O O . GLU A 1 85 ? 1.803 -6.27 8.203 1 98 85 GLU A O 1
ATOM 668 N N . LEU A 1 86 ? 1.494 -6.887 6.113 1 98.5 86 LEU A N 1
ATOM 669 C CA . LEU A 1 86 ? 0.208 -6.211 5.977 1 98.5 86 LEU A CA 1
ATOM 670 C C . LEU A 1 86 ? -0.658 -6.898 4.926 1 98.5 86 LEU A C 1
ATOM 672 O O . LEU A 1 86 ? -0.168 -7.273 3.857 1 98.5 86 LEU A O 1
ATOM 676 N N . GLU A 1 87 ? -1.82 -7.102 5.16 1 98.12 87 GLU A N 1
ATOM 677 C CA . GLU A 1 87 ? -2.902 -7.52 4.273 1 98.12 87 GLU A CA 1
ATOM 678 C C . GLU A 1 87 ? -4.207 -6.801 4.617 1 98.12 87 GLU A C 1
ATOM 680 O O . GLU A 1 87 ? -4.828 -7.094 5.641 1 98.12 87 GLU A O 1
ATOM 685 N N . ALA A 1 88 ? -4.527 -5.879 3.809 1 98.25 88 ALA A N 1
ATOM 686 C CA . ALA A 1 88 ? -5.691 -5.066 4.152 1 98.25 88 ALA A CA 1
ATOM 687 C C . ALA A 1 88 ? -6.348 -4.492 2.898 1 98.25 88 ALA A C 1
ATOM 689 O O . ALA A 1 88 ? -5.688 -4.309 1.873 1 98.25 88 ALA A O 1
ATOM 690 N N . VAL A 1 89 ? -7.578 -4.211 2.998 1 98.25 89 VAL A N 1
ATOM 691 C CA . VAL A 1 89 ? -8.383 -3.619 1.935 1 98.25 89 VAL A CA 1
ATOM 692 C C . VAL A 1 89 ? -8.961 -2.283 2.402 1 98.25 89 VAL A C 1
ATOM 694 O O . VAL A 1 89 ? -9.469 -2.178 3.521 1 98.25 89 VAL A O 1
ATOM 697 N N . TYR A 1 90 ? -8.859 -1.337 1.564 1 98.62 90 TYR A N 1
ATOM 698 C CA . TYR A 1 90 ? -9.305 0.02 1.862 1 98.62 90 TYR A CA 1
ATOM 699 C C . TYR A 1 90 ? -10.188 0.562 0.746 1 98.62 90 TYR A C 1
ATOM 701 O O . TYR A 1 90 ? -10.289 -0.045 -0.323 1 98.62 90 TYR A O 1
ATOM 709 N N . GLU A 1 91 ? -10.82 1.645 1.02 1 98.38 91 GLU A N 1
ATOM 710 C CA . GLU A 1 91 ? -11.523 2.455 0.033 1 98.38 91 GLU A CA 1
ATOM 711 C C . GLU A 1 91 ? -10.938 3.863 -0.046 1 98.38 91 GLU A C 1
ATOM 713 O O . GLU A 1 91 ? -10.805 4.543 0.974 1 98.38 91 GLU A O 1
ATOM 718 N N . THR A 1 92 ? -10.586 4.305 -1.318 1 98.12 92 THR A N 1
ATOM 719 C CA . THR A 1 92 ? -9.938 5.602 -1.497 1 98.12 92 THR A CA 1
ATOM 720 C C . THR A 1 92 ? -10.867 6.734 -1.07 1 98.12 92 THR A C 1
ATOM 722 O O . THR A 1 92 ? -12.078 6.66 -1.274 1 98.12 92 THR A O 1
ATOM 725 N N . VAL A 1 93 ? -10.281 7.688 -0.445 1 97.25 93 VAL A N 1
ATOM 726 C CA . VAL A 1 93 ? -10.984 8.906 -0.071 1 97.25 93 VAL A CA 1
ATOM 727 C C . VAL A 1 93 ? -10.266 10.117 -0.659 1 97.25 93 VAL A C 1
ATOM 729 O O . VAL A 1 93 ? -9.055 10.078 -0.898 1 97.25 93 VAL A O 1
ATOM 732 N N . VAL A 1 94 ? -10.969 11.086 -0.963 1 93.12 94 VAL A N 1
ATOM 733 C CA . VAL A 1 94 ? -10.375 12.305 -1.492 1 93.12 94 VAL A CA 1
ATOM 734 C C . VAL A 1 94 ? -9.898 13.195 -0.342 1 93.12 94 VAL A C 1
ATOM 736 O O . VAL A 1 94 ? -10.688 13.523 0.552 1 93.12 94 VAL A O 1
ATOM 739 N N . VAL A 1 95 ? -8.68 13.453 -0.299 1 92.19 95 VAL A N 1
ATOM 740 C CA . VAL A 1 95 ? -8.109 14.391 0.665 1 92.19 95 VAL A CA 1
ATOM 741 C C . VAL A 1 95 ? -7.309 15.461 -0.068 1 92.19 95 VAL A C 1
ATOM 743 O O . VAL A 1 95 ? -6.809 15.227 -1.171 1 92.19 95 VAL A O 1
ATOM 746 N N . GLN A 1 96 ? -7.32 16.625 0.424 1 85.19 96 GLN A N 1
ATOM 747 C CA . GLN A 1 96 ? -6.535 17.703 -0.173 1 85.19 96 GLN A CA 1
ATOM 748 C C . GLN A 1 96 ? -5.094 17.672 0.329 1 85.19 96 GLN A C 1
ATOM 750 O O . GLN A 1 96 ? -4.836 17.938 1.505 1 85.19 96 GLN A O 1
ATOM 755 N N . VAL A 1 97 ? -4.211 17.219 -0.467 1 86 97 VAL A N 1
ATOM 756 C CA . VAL A 1 97 ? -2.791 17.281 -0.129 1 86 97 VAL A CA 1
ATOM 757 C C . VAL A 1 97 ? -2.131 18.453 -0.849 1 86 97 VAL A C 1
ATOM 759 O O . VAL A 1 97 ? -2.475 18.75 -1.992 1 86 97 VAL A O 1
ATOM 762 N N . MET B 1 1 ? 12.258 6.086 -12.523 1 91.38 1 MET B N 1
ATOM 763 C CA . MET B 1 1 ? 11.859 5.086 -11.539 1 91.38 1 MET B CA 1
ATOM 764 C C . MET B 1 1 ? 10.773 5.633 -10.617 1 91.38 1 MET B C 1
ATOM 766 O O . MET B 1 1 ? 10.562 6.848 -10.547 1 91.38 1 MET B O 1
ATOM 770 N N . MET B 1 2 ? 9.953 4.758 -10.125 1 97.44 2 MET B N 1
ATOM 771 C CA . MET B 1 2 ? 8.883 5.211 -9.242 1 97.44 2 MET B CA 1
ATOM 772 C C . MET B 1 2 ? 9.078 4.664 -7.828 1 97.44 2 MET B C 1
ATOM 774 O O . MET B 1 2 ? 9.266 3.459 -7.645 1 97.44 2 MET B O 1
ATOM 778 N N . ILE B 1 3 ? 9.172 5.562 -6.848 1 98.56 3 ILE B N 1
ATOM 779 C CA . ILE B 1 3 ? 9.18 5.207 -5.43 1 98.56 3 ILE B CA 1
ATOM 780 C C . ILE B 1 3 ? 7.754 5.195 -4.887 1 98.56 3 ILE B C 1
ATOM 782 O O . ILE B 1 3 ? 6.961 6.086 -5.195 1 98.56 3 ILE B O 1
ATOM 786 N N . VAL B 1 4 ? 7.5 4.207 -4.148 1 98.81 4 VAL B N 1
ATOM 787 C CA . VAL B 1 4 ? 6.203 4.121 -3.488 1 98.81 4 VAL B CA 1
ATOM 788 C C . VAL B 1 4 ? 6.402 3.957 -1.983 1 98.81 4 VAL B C 1
ATOM 790 O O . VAL B 1 4 ? 6.984 2.971 -1.531 1 98.81 4 VAL B O 1
ATOM 793 N N . ALA B 1 5 ? 5.992 4.883 -1.19 1 98.56 5 ALA B N 1
ATOM 794 C CA . ALA B 1 5 ? 5.98 4.797 0.267 1 98.56 5 ALA B CA 1
ATOM 795 C C . ALA B 1 5 ? 4.578 4.473 0.785 1 98.56 5 ALA B C 1
ATOM 797 O O . ALA B 1 5 ? 3.6 5.102 0.376 1 98.56 5 ALA B O 1
ATOM 798 N N . VAL B 1 6 ? 4.484 3.508 1.61 1 98.88 6 VAL B N 1
ATOM 799 C CA . VAL B 1 6 ? 3.203 3.039 2.121 1 98.88 6 VAL B CA 1
ATOM 800 C C . VAL B 1 6 ? 3.174 3.17 3.643 1 98.88 6 VAL B C 1
ATOM 802 O O . VAL B 1 6 ? 4.074 2.686 4.332 1 98.88 6 VAL B O 1
ATOM 805 N N . PHE B 1 7 ? 2.162 3.832 4.125 1 98.75 7 PHE B N 1
ATOM 806 C CA . PHE B 1 7 ? 1.917 3.979 5.559 1 98.75 7 PHE B CA 1
ATOM 807 C C . PHE B 1 7 ? 0.53 3.465 5.922 1 98.75 7 PHE B C 1
ATOM 809 O O . PHE B 1 7 ? -0.479 4.035 5.508 1 98.75 7 PHE B O 1
ATOM 816 N N . SER B 1 8 ? 0.452 2.398 6.574 1 98.88 8 SER B N 1
ATOM 817 C CA . SER B 1 8 ? -0.793 1.944 7.184 1 98.88 8 SER B CA 1
ATOM 818 C C . SER B 1 8 ? -0.826 2.26 8.672 1 98.88 8 SER B C 1
ATOM 820 O O . SER B 1 8 ? 0.042 1.815 9.43 1 98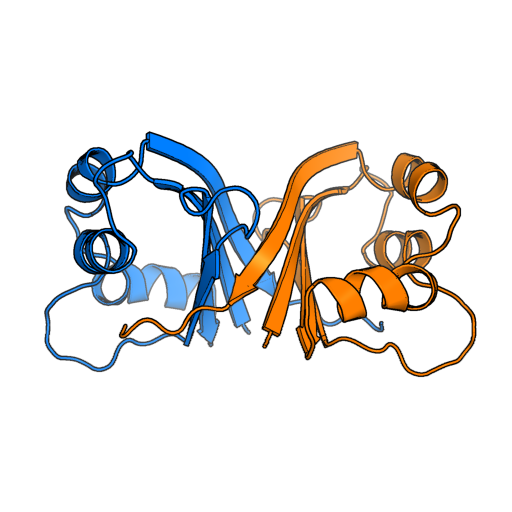.88 8 SER B O 1
ATOM 822 N N . ARG B 1 9 ? -1.845 2.959 9.039 1 98.75 9 ARG B N 1
ATOM 823 C CA . ARG B 1 9 ? -1.887 3.49 10.398 1 98.75 9 ARG B CA 1
ATOM 824 C C . ARG B 1 9 ? -3.297 3.416 10.969 1 98.75 9 ARG B C 1
ATOM 826 O O . ARG B 1 9 ? -4.273 3.348 10.219 1 98.75 9 ARG B O 1
ATOM 833 N N . VAL B 1 10 ? -3.342 3.398 12.258 1 98.75 10 VAL B N 1
ATOM 834 C CA . VAL B 1 10 ? -4.598 3.566 12.984 1 98.75 10 VAL B CA 1
ATOM 835 C C . VAL B 1 10 ? -4.633 4.945 13.641 1 98.75 10 VAL B C 1
ATOM 837 O O . VAL B 1 10 ? -3.734 5.293 14.414 1 98.75 10 VAL B O 1
ATOM 840 N N . LEU B 1 11 ? -5.574 5.711 13.281 1 98.81 11 LEU B N 1
ATOM 841 C CA . LEU B 1 11 ? -5.719 7.047 13.859 1 98.81 11 LEU B CA 1
ATOM 842 C C . LEU B 1 11 ? -6.273 6.973 15.273 1 98.81 11 LEU B C 1
ATOM 844 O O . LEU B 1 11 ? -6.988 6.027 15.617 1 98.81 11 LEU B O 1
ATOM 848 N N . ARG B 1 12 ? -5.902 7.891 16.078 1 98.5 12 ARG B N 1
ATOM 849 C CA . ARG B 1 12 ? -6.543 8.047 17.375 1 98.5 12 ARG B CA 1
ATOM 850 C C . ARG B 1 12 ? -8.023 8.367 17.219 1 98.5 12 ARG B C 1
ATOM 852 O O . ARG B 1 12 ? 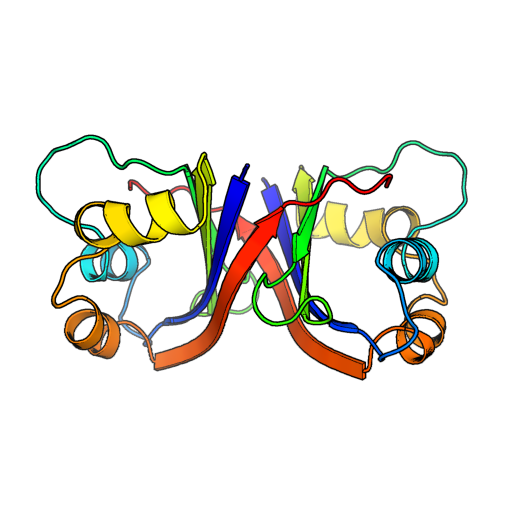-8.453 8.875 16.188 1 98.5 12 ARG B O 1
ATOM 859 N N . ALA B 1 13 ? -8.859 8.078 18.219 1 96.19 13 ALA B N 1
ATOM 860 C CA . ALA B 1 13 ? -10.312 8.117 18.156 1 96.19 13 ALA B CA 1
ATOM 861 C C . ALA B 1 13 ? -10.805 9.5 17.734 1 96.19 13 ALA B C 1
ATOM 863 O O . ALA B 1 13 ? -11.758 9.617 16.969 1 96.19 13 ALA B O 1
ATOM 864 N N . GLU B 1 14 ? -10.188 10.586 18.125 1 94.44 14 GLU B N 1
ATOM 865 C CA . GLU B 1 14 ? -10.688 11.922 17.844 1 94.44 14 GLU B CA 1
ATOM 866 C C . GLU B 1 14 ? -10.016 12.516 16.609 1 94.44 14 GLU B C 1
ATOM 868 O O . GLU B 1 14 ? -10.391 13.594 16.141 1 94.44 14 GLU B O 1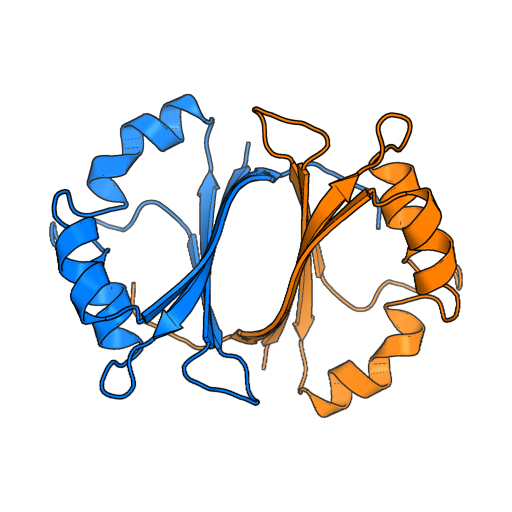
ATOM 873 N N . ALA B 1 15 ? -9.117 11.852 15.984 1 97.75 15 ALA B N 1
ATOM 874 C CA . ALA B 1 15 ? -8.359 12.398 14.859 1 97.75 15 ALA B CA 1
ATOM 875 C C . ALA B 1 15 ? -9.102 12.188 13.547 1 97.75 15 ALA B C 1
ATOM 877 O O . ALA B 1 15 ? -9.789 11.18 13.367 1 97.75 15 ALA B O 1
ATOM 878 N N . THR B 1 16 ? -8.984 13.102 12.617 1 96.44 16 THR B N 1
ATOM 879 C CA . THR B 1 16 ? -9.57 13.039 11.281 1 96.44 16 THR B CA 1
ATOM 880 C C . THR B 1 16 ? -8.484 12.844 10.227 1 96.44 16 THR B C 1
ATOM 882 O O . THR B 1 16 ? -7.289 12.953 10.531 1 96.44 16 THR B O 1
ATOM 885 N N . LEU B 1 17 ? -8.859 12.555 9.023 1 97.38 17 LEU B N 1
ATOM 886 C CA . LEU B 1 17 ? -7.91 12.453 7.918 1 97.38 17 LEU B CA 1
ATOM 887 C C . LEU B 1 17 ? -7.238 13.797 7.656 1 97.38 17 LEU B C 1
ATOM 889 O O . LEU B 1 17 ? -6.062 13.844 7.281 1 97.38 17 LEU B O 1
ATOM 893 N N . SER B 1 18 ? -8.07 14.875 7.848 1 96.38 18 SER B N 1
ATOM 894 C CA . SER B 1 18 ? -7.484 16.203 7.699 1 96.38 18 SER B CA 1
ATOM 895 C C . SER B 1 18 ? -6.379 16.438 8.727 1 96.38 18 SER B C 1
ATOM 897 O O . SER B 1 18 ? -5.359 17.062 8.414 1 96.38 18 SER B O 1
ATOM 899 N N . ASP B 1 19 ? -6.59 15.969 9.961 1 97.38 19 ASP B N 1
ATOM 900 C CA . ASP B 1 19 ? -5.555 16.062 10.984 1 97.38 19 ASP B CA 1
ATOM 901 C C . ASP B 1 19 ? -4.293 15.32 10.555 1 97.38 19 ASP B C 1
ATOM 903 O O . ASP B 1 19 ? -3.178 15.797 10.773 1 97.38 19 ASP B O 1
ATOM 907 N N . LEU B 1 20 ? -4.426 14.078 10.016 1 98.31 20 LEU B N 1
ATOM 908 C CA . LEU B 1 20 ? -3.301 13.273 9.562 1 98.31 20 LEU B CA 1
ATOM 909 C C . LEU B 1 20 ? -2.486 14.023 8.508 1 98.31 20 LEU B C 1
ATOM 911 O O . LEU B 1 20 ? -1.265 14.141 8.633 1 98.31 20 LEU B O 1
ATOM 915 N N . VAL B 1 21 ? -3.178 14.562 7.5 1 97 21 VAL B N 1
ATOM 916 C CA . VAL B 1 21 ? -2.492 15.273 6.43 1 97 21 VAL B CA 1
ATOM 917 C C . VAL B 1 21 ? -1.758 16.484 7.004 1 97 21 VAL B C 1
ATOM 919 O O . VAL B 1 21 ? -0.587 16.719 6.691 1 97 21 VAL B O 1
ATOM 922 N N . ALA B 1 22 ? -2.424 17.219 7.898 1 96.12 22 ALA B N 1
ATOM 923 C CA . ALA B 1 22 ? -1.842 18.422 8.484 1 96.12 22 ALA B CA 1
ATOM 924 C C . ALA B 1 22 ? -0.601 18.094 9.305 1 96.12 22 ALA B C 1
ATOM 926 O O . ALA B 1 22 ? 0.292 18.922 9.461 1 96.12 22 ALA B O 1
ATOM 927 N N . ALA B 1 23 ? -0.594 16.859 9.836 1 97.38 23 ALA B N 1
ATOM 928 C CA . ALA B 1 23 ? 0.49 16.484 10.734 1 97.38 23 ALA B CA 1
ATOM 929 C C . ALA B 1 23 ? 1.776 16.203 9.961 1 97.38 23 ALA B C 1
ATOM 931 O O . ALA B 1 23 ? 2.875 16.438 10.469 1 97.38 23 ALA B O 1
ATOM 932 N N . TRP B 1 24 ? 1.661 15.719 8.672 1 97 24 TRP B N 1
ATOM 933 C CA . TRP B 1 24 ? 2.908 15.344 8.016 1 97 24 TRP B CA 1
ATOM 934 C C . TRP B 1 24 ? 3.252 16.328 6.895 1 97 24 TRP B C 1
ATOM 936 O O . TRP B 1 24 ? 4.418 16.453 6.512 1 97 24 TRP B O 1
ATOM 946 N N . LYS B 1 25 ? 2.312 16.922 6.289 1 96.25 25 LYS B N 1
ATOM 947 C CA . LYS B 1 25 ? 2.523 17.688 5.066 1 96.25 25 LYS B CA 1
ATOM 948 C C . LYS B 1 25 ? 3.197 19.031 5.371 1 96.25 25 LYS B C 1
ATOM 950 O O . LYS B 1 25 ? 2.721 19.797 6.211 1 96.25 25 LYS B O 1
ATOM 955 N N . PRO B 1 26 ? 4.219 19.391 4.617 1 94.81 26 PRO B N 1
ATOM 956 C CA . PRO B 1 26 ? 4.832 20.719 4.742 1 94.81 26 PRO B CA 1
ATOM 957 C C . PRO B 1 26 ? 3.871 21.844 4.375 1 94.81 26 PRO B C 1
ATOM 959 O O . PRO B 1 26 ? 3.008 21.672 3.512 1 94.81 26 PRO B O 1
ATOM 962 N N . THR B 1 27 ? 4.008 23.031 4.988 1 89.25 27 THR B N 1
ATOM 963 C CA . THR B 1 27 ? 3.146 24.188 4.762 1 89.25 27 THR B CA 1
ATOM 964 C C . THR B 1 27 ? 3.881 25.266 3.973 1 89.25 27 THR B C 1
ATOM 966 O O . THR B 1 27 ? 3.752 26.453 4.266 1 89.25 27 THR B O 1
ATOM 969 N N . THR B 1 28 ? 4.664 25.016 3.016 1 85.19 28 THR B N 1
ATOM 970 C CA . THR B 1 28 ? 5.496 25.953 2.281 1 85.19 28 THR B CA 1
ATOM 971 C C . THR B 1 28 ? 4.703 26.625 1.154 1 85.19 28 THR B C 1
ATOM 973 O O . THR B 1 28 ? 5.129 27.641 0.601 1 85.19 28 THR B O 1
ATOM 976 N N . GLY B 1 29 ? 3.502 26.156 0.864 1 84.56 29 GLY B N 1
ATOM 977 C CA . GLY B 1 29 ? 2.715 26.688 -0.237 1 84.56 29 GLY B CA 1
ATOM 978 C C . GLY B 1 29 ? 3.156 26.172 -1.592 1 84.56 29 GLY B C 1
ATOM 979 O O . GLY B 1 29 ? 2.541 26.484 -2.613 1 84.56 29 GLY B O 1
ATOM 980 N N . GLU B 1 30 ? 4.203 25.469 -1.688 1 90.19 30 GLU B N 1
ATOM 981 C CA . GLU B 1 30 ? 4.688 24.891 -2.93 1 90.19 30 GLU B CA 1
ATOM 982 C C . GLU B 1 30 ? 3.859 23.672 -3.322 1 90.19 30 GLU B C 1
ATOM 984 O O . GLU B 1 30 ? 3.221 23.047 -2.473 1 90.19 30 GLU B O 1
ATOM 989 N N . LYS B 1 31 ? 3.871 23.438 -4.602 1 92.81 31 LYS B N 1
ATOM 990 C CA . LYS B 1 31 ? 3.213 22.234 -5.09 1 92.81 31 LYS B CA 1
ATOM 991 C C . LYS B 1 31 ? 3.852 20.984 -4.492 1 92.81 31 LYS B C 1
ATOM 993 O O . LYS B 1 31 ? 5.078 20.844 -4.488 1 92.81 31 LYS B O 1
ATOM 998 N N . TYR B 1 32 ? 3.104 20.078 -3.918 1 96.12 32 TYR B N 1
ATOM 999 C CA . TYR B 1 32 ? 3.602 18.828 -3.346 1 96.12 32 TYR B CA 1
ATOM 1000 C C . TYR B 1 32 ? 4.223 17.938 -4.418 1 96.12 32 TYR B C 1
ATOM 1002 O O . TYR B 1 32 ? 3.607 17.688 -5.457 1 96.12 32 TYR B O 1
ATOM 1010 N N . PRO B 1 33 ? 5.367 17.469 -4.281 1 96.31 33 PRO B N 1
ATOM 1011 C CA . PRO B 1 33 ? 6.145 16.891 -5.383 1 96.31 33 PRO B CA 1
ATOM 1012 C C . PRO B 1 33 ? 5.883 15.398 -5.574 1 96.31 33 PRO B C 1
ATOM 1014 O O . PRO B 1 33 ? 6.754 14.672 -6.055 1 96.31 33 PRO B O 1
ATOM 1017 N N . ALA B 1 34 ? 4.773 14.867 -5.137 1 97.69 34 ALA B N 1
ATOM 1018 C CA . ALA B 1 34 ? 4.43 13.453 -5.266 1 97.69 34 ALA B CA 1
ATOM 1019 C C . ALA B 1 34 ? 2.92 13.266 -5.379 1 97.69 34 ALA B C 1
ATOM 1021 O O . ALA B 1 34 ? 2.148 14.156 -5.012 1 97.69 34 ALA B O 1
ATOM 1022 N N . GLU B 1 35 ? 2.514 12.18 -5.973 1 97.38 35 GLU B N 1
ATOM 1023 C CA . GLU B 1 35 ? 1.113 11.773 -5.918 1 97.38 35 GLU B CA 1
ATOM 1024 C C . GLU B 1 35 ? 0.783 11.109 -4.582 1 97.38 35 GLU B C 1
ATOM 1026 O O . GLU B 1 35 ? 1.566 10.305 -4.074 1 97.38 35 GLU B O 1
ATOM 1031 N N . VAL B 1 36 ? -0.335 11.469 -4.008 1 98.12 36 VAL B N 1
ATOM 1032 C CA . VAL B 1 36 ? -0.735 10.898 -2.723 1 98.12 36 VAL B CA 1
ATOM 1033 C C . VAL B 1 36 ? -2.117 10.258 -2.848 1 98.12 36 VAL B C 1
ATOM 1035 O O . VAL B 1 36 ? -3.053 10.883 -3.352 1 98.12 36 VAL B O 1
ATOM 1038 N N . GLU B 1 37 ? -2.193 9.055 -2.457 1 98.38 37 GLU B N 1
ATOM 1039 C CA . GLU B 1 37 ? -3.443 8.312 -2.332 1 98.38 37 GLU B CA 1
ATOM 1040 C C . GLU B 1 37 ? -3.744 7.977 -0.875 1 98.38 37 GLU B C 1
ATOM 1042 O O . GLU B 1 37 ? -2.902 7.406 -0.178 1 98.38 37 GLU B O 1
ATOM 1047 N N . VAL B 1 38 ? -4.871 8.383 -0.374 1 98.44 38 VAL B N 1
ATOM 1048 C CA . VAL B 1 38 ? -5.332 8.031 0.965 1 98.44 38 VAL B CA 1
ATOM 1049 C C . VAL B 1 38 ? -6.582 7.16 0.871 1 98.44 38 VAL B C 1
ATOM 1051 O O . VAL B 1 38 ? -7.469 7.418 0.051 1 98.44 38 VAL B O 1
ATOM 1054 N N . ALA B 1 39 ? -6.629 6.18 1.635 1 98.56 39 ALA B N 1
ATOM 1055 C CA . ALA B 1 39 ? -7.773 5.273 1.663 1 98.56 39 ALA B CA 1
ATOM 1056 C C . ALA B 1 39 ? -8.055 4.793 3.084 1 98.56 39 ALA B C 1
ATOM 1058 O O . ALA B 1 39 ? -7.172 4.828 3.945 1 98.56 39 ALA B O 1
ATOM 1059 N N . VAL B 1 40 ? -9.297 4.383 3.355 1 98.5 40 VAL B N 1
ATOM 1060 C CA . VAL B 1 40 ? -9.734 4.027 4.703 1 98.5 40 VAL B CA 1
ATOM 1061 C C . VAL B 1 40 ? -10.359 2.633 4.691 1 98.5 40 VAL B C 1
ATOM 1063 O O . VAL B 1 40 ? -11 2.24 3.711 1 98.5 40 VAL B O 1
ATOM 1066 N N . ASP B 1 41 ? -10.086 1.88 5.75 1 97.81 41 ASP B N 1
ATOM 1067 C CA . ASP B 1 41 ? -10.773 0.606 5.949 1 97.81 41 ASP B CA 1
ATOM 1068 C C . ASP B 1 41 ? -12.266 0.815 6.188 1 97.81 41 ASP B C 1
ATOM 1070 O O . ASP B 1 41 ? -12.656 1.449 7.168 1 97.81 41 ASP B O 1
ATOM 1074 N N . PRO B 1 42 ? -13.062 0.311 5.309 1 95.38 42 PRO B N 1
ATOM 1075 C CA . PRO B 1 42 ? -14.5 0.553 5.473 1 95.38 42 PRO B CA 1
ATOM 1076 C C . PRO B 1 42 ? -15.062 -0.065 6.75 1 95.38 42 PRO B C 1
ATOM 1078 O O . PRO B 1 42 ? -16.109 0.366 7.242 1 95.38 42 PRO B O 1
ATOM 1081 N N . ALA B 1 43 ? -14.406 -1.057 7.293 1 95.25 43 ALA B N 1
ATOM 1082 C CA . ALA B 1 43 ? -14.867 -1.719 8.508 1 95.25 43 ALA B CA 1
ATOM 1083 C C . ALA B 1 43 ? -14.383 -0.983 9.758 1 95.25 43 ALA B C 1
ATOM 1085 O O . ALA B 1 43 ? -14.898 -1.203 10.852 1 95.25 43 ALA B O 1
ATOM 1086 N N . ASN B 1 44 ? -13.367 -0.182 9.664 1 96.44 44 ASN B N 1
ATOM 1087 C CA . ASN B 1 44 ? -12.766 0.614 10.727 1 96.44 44 ASN B CA 1
ATOM 1088 C C . ASN B 1 44 ? -12.141 1.897 10.188 1 96.44 44 ASN B C 1
ATOM 1090 O O . ASN B 1 44 ? -10.984 1.903 9.758 1 96.44 44 ASN B O 1
ATOM 1094 N N . ASN B 1 45 ? -12.867 2.965 10.273 1 94.56 45 ASN B N 1
ATOM 1095 C CA . ASN B 1 45 ? -12.477 4.188 9.578 1 94.56 45 ASN B CA 1
ATOM 1096 C C . ASN B 1 45 ? -11.266 4.844 10.227 1 94.56 45 ASN B C 1
ATOM 1098 O O . ASN B 1 45 ? -10.758 5.855 9.734 1 94.56 45 ASN B O 1
ATOM 1102 N N . ARG B 1 46 ? -10.773 4.297 11.312 1 98.12 46 ARG B N 1
ATOM 1103 C CA . ARG B 1 46 ? -9.547 4.816 11.906 1 98.12 46 ARG B CA 1
ATOM 1104 C C . ARG B 1 46 ? -8.312 4.188 11.258 1 98.12 46 ARG B C 1
ATOM 1106 O O . ARG B 1 46 ? -7.191 4.656 11.453 1 98.12 46 ARG B O 1
ATOM 1113 N N . ARG B 1 47 ? -8.492 3.061 10.625 1 98.56 47 ARG B N 1
ATOM 1114 C CA . ARG B 1 47 ? -7.398 2.441 9.891 1 98.56 47 ARG B CA 1
ATOM 1115 C C . ARG B 1 47 ? -7.262 3.051 8.492 1 98.56 47 ARG B C 1
ATOM 1117 O O . ARG B 1 47 ? -8.203 3.025 7.707 1 98.56 47 ARG B O 1
ATOM 1124 N N . VAL B 1 48 ? -6.156 3.627 8.211 1 98.81 48 VAL B N 1
ATOM 1125 C CA . VAL B 1 48 ? -5.926 4.422 7.008 1 98.81 48 VAL B CA 1
ATOM 1126 C C . VAL B 1 48 ? -4.617 3.998 6.344 1 98.81 48 VAL B C 1
ATOM 1128 O O . VAL B 1 48 ? -3.668 3.605 7.027 1 98.81 48 VAL B O 1
ATOM 1131 N N . VAL B 1 49 ? -4.598 4.004 5.066 1 98.88 49 VAL B N 1
ATOM 1132 C CA . VAL B 1 49 ? -3.338 3.85 4.348 1 98.88 49 VAL B CA 1
ATOM 1133 C C . VAL B 1 49 ? -3.045 5.113 3.539 1 98.88 49 VAL B C 1
ATOM 1135 O O . VAL B 1 49 ? -3.953 5.707 2.953 1 98.88 49 VAL B O 1
ATOM 1138 N N . THR B 1 50 ? -1.91 5.621 3.607 1 98.69 50 THR B N 1
ATOM 1139 C CA . THR B 1 50 ? -1.366 6.656 2.736 1 98.69 50 THR B CA 1
ATOM 1140 C C . THR B 1 50 ? -0.314 6.074 1.797 1 98.69 50 THR B C 1
ATOM 1142 O O . THR B 1 50 ? 0.621 5.406 2.242 1 98.69 50 THR B O 1
ATOM 1145 N N . ILE B 1 51 ? -0.497 6.23 0.577 1 98.75 51 ILE B N 1
ATOM 1146 C CA . ILE B 1 51 ? 0.443 5.793 -0.449 1 98.75 51 ILE B CA 1
ATOM 1147 C C . ILE B 1 51 ? 0.997 7.004 -1.194 1 98.75 51 ILE B C 1
ATOM 1149 O O . ILE B 1 51 ? 0.245 7.75 -1.827 1 98.75 51 ILE B O 1
ATOM 1153 N N . ILE B 1 52 ? 2.264 7.23 -1.088 1 98.44 52 ILE B N 1
ATOM 1154 C CA . ILE B 1 52 ? 2.949 8.328 -1.757 1 98.44 52 ILE B CA 1
ATOM 1155 C C . ILE B 1 52 ? 3.787 7.793 -2.914 1 98.44 52 ILE B C 1
ATOM 1157 O O . ILE B 1 52 ? 4.598 6.883 -2.727 1 98.44 52 ILE B O 1
ATOM 1161 N N . ARG B 1 53 ? 3.568 8.289 -4.082 1 98.56 53 ARG B N 1
ATOM 1162 C CA . ARG B 1 53 ? 4.332 7.918 -5.27 1 98.56 53 ARG B CA 1
ATOM 1163 C C . ARG B 1 53 ? 5.203 9.078 -5.746 1 98.56 53 ARG B C 1
ATOM 1165 O O . ARG B 1 53 ? 4.691 10.156 -6.059 1 98.56 53 ARG B O 1
ATOM 1172 N N . PHE B 1 54 ? 6.395 8.82 -5.777 1 98.69 54 PHE B N 1
ATOM 1173 C CA . PHE B 1 54 ? 7.395 9.82 -6.145 1 98.69 54 PHE B CA 1
ATOM 1174 C C . PHE B 1 54 ? 8.195 9.359 -7.355 1 98.69 54 PHE B C 1
ATOM 1176 O O . PHE B 1 54 ? 8.836 8.305 -7.32 1 98.69 54 PHE B O 1
ATOM 1183 N N . ASP B 1 55 ? 8.102 10.156 -8.445 1 98.38 55 ASP B N 1
ATOM 1184 C CA . ASP B 1 55 ? 8.852 9.844 -9.656 1 98.38 55 ASP B CA 1
ATOM 1185 C C . ASP B 1 55 ? 10.305 10.273 -9.523 1 98.38 55 ASP B C 1
ATOM 1187 O O . ASP B 1 55 ? 10.609 11.469 -9.555 1 98.38 55 ASP B O 1
ATOM 1191 N N . GLY B 1 56 ? 11.117 9.375 -9.312 1 97.94 56 GLY B N 1
ATOM 1192 C CA . GLY B 1 56 ? 12.531 9.633 -9.133 1 97.94 56 GLY B CA 1
ATOM 1193 C C . GLY B 1 56 ? 13.273 8.477 -8.484 1 97.94 56 GLY B C 1
ATOM 1194 O O . GLY B 1 56 ? 12.664 7.469 -8.125 1 97.94 56 GLY B O 1
ATOM 1195 N N . SE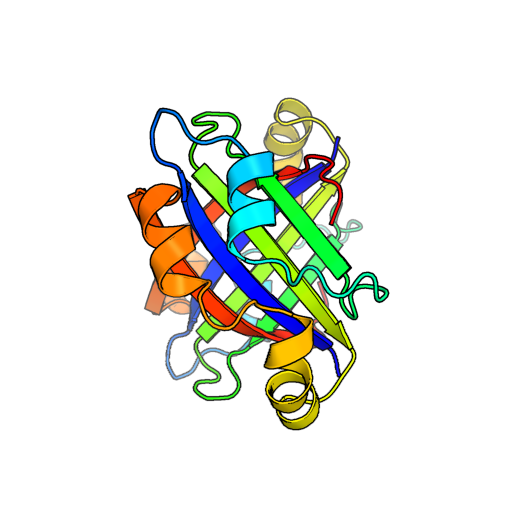R B 1 57 ? 14.586 8.633 -8.375 1 96.56 57 SER B N 1
ATOM 1196 C CA . SER B 1 57 ? 15.43 7.645 -7.715 1 96.56 57 SER B CA 1
ATOM 1197 C C . SER B 1 57 ? 15.289 7.723 -6.199 1 96.56 57 SER B C 1
ATOM 1199 O O . SER B 1 57 ? 14.695 8.672 -5.676 1 96.56 57 SER B O 1
ATOM 1201 N N . MET B 1 58 ? 15.836 6.727 -5.551 1 95.19 58 MET B N 1
ATOM 1202 C CA . MET B 1 58 ? 15.828 6.734 -4.09 1 95.19 58 MET B CA 1
ATOM 1203 C C . MET B 1 58 ? 16.594 7.941 -3.551 1 95.19 58 MET B C 1
ATOM 1205 O O . MET B 1 58 ? 16.188 8.539 -2.553 1 95.19 58 MET B O 1
ATOM 1209 N N . ASP B 1 59 ? 17.703 8.289 -4.273 1 96.38 59 ASP B N 1
ATOM 1210 C CA . ASP B 1 59 ? 18.469 9.461 -3.859 1 96.38 59 ASP B CA 1
ATOM 1211 C C . ASP B 1 59 ? 17.641 10.727 -3.984 1 96.38 59 ASP B C 1
ATOM 1213 O O . ASP B 1 59 ? 17.641 11.57 -3.084 1 96.38 59 ASP B O 1
ATOM 1217 N N . GLN B 1 60 ? 16.938 10.891 -5.078 1 97.75 60 GLN B N 1
ATOM 1218 C CA . GLN B 1 60 ? 16.094 12.055 -5.301 1 97.75 60 GLN B CA 1
ATOM 1219 C C . GLN B 1 60 ? 14.953 12.102 -4.293 1 97.75 60 GLN B C 1
ATOM 1221 O O . GLN B 1 60 ? 14.555 13.18 -3.848 1 97.75 60 GLN B O 1
ATOM 1226 N N . PHE B 1 61 ? 14.453 10.938 -3.949 1 97.56 61 PHE B N 1
ATOM 1227 C CA . PHE B 1 61 ? 13.406 10.836 -2.936 1 97.56 61 PHE B CA 1
ATOM 1228 C C . PHE B 1 61 ? 13.914 11.328 -1.586 1 97.56 61 PHE B C 1
ATOM 1230 O O . PHE B 1 61 ? 13.258 12.133 -0.927 1 97.56 61 PHE B O 1
ATOM 1237 N N . THR B 1 62 ? 15.07 10.836 -1.175 1 96.06 62 THR B N 1
ATOM 1238 C CA . THR B 1 62 ? 15.68 11.25 0.083 1 96.06 62 THR B CA 1
ATOM 1239 C C . THR B 1 62 ? 15.922 12.758 0.103 1 96.06 62 THR B C 1
ATOM 1241 O O . THR B 1 62 ? 15.641 13.422 1.103 1 96.06 62 THR B O 1
ATOM 1244 N N . GLU B 1 63 ? 16.328 13.297 -1.045 1 96.81 63 GLU B N 1
ATOM 1245 C CA . GLU B 1 63 ? 16.578 14.734 -1.153 1 96.81 63 GLU B CA 1
ATOM 1246 C C . GLU B 1 63 ? 15.289 15.531 -1.056 1 96.81 63 GLU B C 1
ATOM 1248 O O . GLU B 1 63 ? 15.297 16.688 -0.604 1 96.81 63 GLU B O 1
ATOM 1253 N N . ALA B 1 64 ? 14.18 14.93 -1.432 1 97 64 ALA B N 1
ATOM 1254 C CA . ALA B 1 64 ? 12.898 15.625 -1.483 1 97 64 ALA B CA 1
ATOM 1255 C C . ALA B 1 64 ? 12.195 15.586 -0.128 1 97 64 ALA B C 1
ATOM 1257 O O . ALA B 1 64 ? 11.141 16.203 0.052 1 97 64 ALA B O 1
ATOM 1258 N N . MET B 1 65 ? 12.797 14.938 0.867 1 95.75 65 MET B N 1
ATOM 1259 C CA . MET B 1 65 ? 12.125 14.656 2.135 1 95.75 65 MET B CA 1
ATOM 1260 C C . MET B 1 65 ? 11.625 15.945 2.781 1 95.75 65 MET B C 1
ATOM 1262 O O . MET B 1 65 ? 10.477 16.016 3.227 1 95.75 65 MET B O 1
ATOM 1266 N N . PRO B 1 66 ? 12.398 17.094 2.729 1 94.19 66 PRO B N 1
ATOM 1267 C CA . PRO B 1 66 ? 11.906 18.312 3.361 1 94.19 66 PRO B CA 1
ATOM 1268 C C . PRO B 1 66 ? 10.664 18.875 2.68 1 94.19 66 PRO B C 1
ATOM 1270 O O . PRO B 1 66 ? 9.922 19.656 3.285 1 94.19 66 PRO B O 1
ATOM 1273 N N . ARG B 1 67 ? 10.461 18.5 1.396 1 96.25 67 ARG B N 1
ATOM 1274 C CA . ARG B 1 67 ? 9.289 18.969 0.659 1 96.25 67 ARG B CA 1
ATOM 1275 C C . ARG B 1 67 ? 8.141 17.969 0.789 1 96.25 67 ARG B C 1
ATOM 1277 O O . ARG B 1 67 ? 7.004 18.266 0.419 1 96.25 67 ARG B O 1
ATOM 1284 N N . LEU B 1 68 ? 8.398 16.781 1.389 1 96.94 68 LEU B N 1
ATOM 1285 C CA . LEU B 1 68 ? 7.387 15.734 1.494 1 96.94 68 LEU B CA 1
ATOM 1286 C C . LEU B 1 68 ? 6.84 15.648 2.914 1 96.94 68 LEU B C 1
ATOM 1288 O O . LEU B 1 68 ? 5.668 15.32 3.111 1 96.94 68 LEU B O 1
ATOM 1292 N N . VAL B 1 69 ? 7.754 15.93 3.842 1 96.5 69 VAL B N 1
ATOM 1293 C CA . VAL B 1 69 ? 7.363 15.75 5.234 1 96.5 69 VAL B CA 1
ATOM 1294 C C . VAL B 1 69 ? 7.922 16.891 6.086 1 96.5 69 VAL B C 1
ATOM 1296 O O . VAL B 1 69 ? 9.078 17.281 5.922 1 96.5 69 VAL B O 1
ATOM 1299 N N . ARG B 1 70 ? 7.105 17.344 7.012 1 95.25 70 ARG B N 1
ATOM 1300 C CA . ARG B 1 70 ? 7.555 18.375 7.945 1 95.25 70 ARG B CA 1
ATOM 1301 C C . ARG B 1 70 ? 8.641 17.844 8.875 1 95.25 70 ARG B C 1
ATOM 1303 O O . ARG B 1 70 ? 8.578 16.688 9.305 1 95.25 70 ARG B O 1
ATOM 1310 N N . PRO B 1 71 ? 9.547 18.688 9.242 1 93.56 71 PRO B N 1
ATOM 1311 C CA . PRO B 1 71 ? 10.625 18.219 10.117 1 93.56 71 PRO B CA 1
ATOM 1312 C C . PRO B 1 71 ? 10.117 17.766 11.484 1 93.56 71 PRO B C 1
ATOM 1314 O O . PRO B 1 71 ? 10.742 16.906 12.125 1 93.56 71 PRO B O 1
ATOM 1317 N N . ASP B 1 72 ? 8.953 18.312 11.969 1 95.5 72 ASP B N 1
ATOM 1318 C CA . ASP B 1 72 ? 8.414 17.953 13.273 1 95.5 72 ASP B CA 1
ATOM 1319 C C . ASP B 1 72 ? 7.254 16.969 13.141 1 95.5 72 ASP B C 1
ATOM 1321 O O . ASP B 1 72 ? 6.383 16.906 14.016 1 95.5 72 ASP B O 1
ATOM 1325 N N . SER B 1 73 ? 7.195 16.297 11.977 1 96.31 73 SER B N 1
ATOM 1326 C CA . SER B 1 73 ? 6.062 15.422 11.688 1 96.31 73 SER B CA 1
ATOM 1327 C C . SER B 1 73 ? 5.949 14.305 12.719 1 96.31 73 SER B C 1
ATOM 1329 O O . SER B 1 73 ? 4.844 13.891 13.078 1 96.31 73 SER B O 1
ATOM 1331 N N . VAL B 1 74 ? 7.055 13.789 13.219 1 95 74 VAL B N 1
ATOM 1332 C CA . VAL B 1 74 ? 7.027 12.664 14.148 1 95 74 VAL B CA 1
ATOM 1333 C C . VAL B 1 74 ? 6.238 13.055 15.398 1 95 74 VAL B C 1
ATOM 1335 O O . VAL B 1 74 ? 5.359 12.305 15.836 1 95 74 VAL B O 1
ATOM 1338 N N . GLU B 1 75 ? 6.547 14.133 15.984 1 96.25 75 GLU B N 1
ATOM 1339 C CA . GLU B 1 75 ? 5.832 14.609 17.172 1 96.25 75 GLU B CA 1
ATOM 1340 C C . GLU B 1 75 ? 4.359 14.859 16.859 1 96.2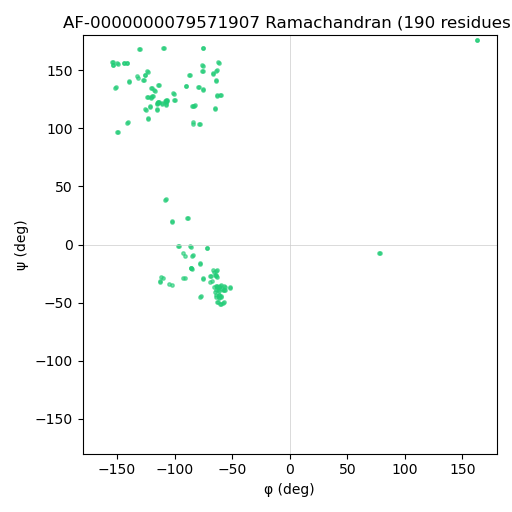5 75 GLU B C 1
ATOM 1342 O O . GLU B 1 75 ? 3.482 14.492 17.641 1 96.25 75 GLU B O 1
ATOM 1347 N N . ARG B 1 76 ? 4.125 15.531 15.719 1 97.25 76 ARG B N 1
ATOM 1348 C CA . ARG B 1 76 ? 2.756 15.867 15.344 1 97.25 76 ARG B CA 1
ATOM 1349 C C . ARG B 1 76 ? 1.933 14.609 15.086 1 97.25 76 ARG B C 1
ATOM 1351 O O . ARG B 1 76 ? 0.759 14.539 15.461 1 97.25 76 ARG B O 1
ATOM 1358 N N . LEU B 1 77 ? 2.551 13.617 14.461 1 98.06 77 LEU B N 1
ATOM 1359 C CA . LEU B 1 77 ? 1.852 12.375 14.148 1 98.06 77 LEU B CA 1
ATOM 1360 C C . LEU B 1 77 ? 1.547 11.594 15.422 1 98.06 77 LEU B C 1
ATOM 1362 O O . LEU B 1 77 ? 0.573 10.836 15.469 1 98.06 77 LEU B O 1
ATOM 1366 N N . HIS B 1 78 ? 2.406 11.719 16.375 1 97.25 78 HIS B N 1
ATOM 1367 C CA . HIS B 1 78 ? 2.156 11.07 17.656 1 97.25 78 HIS B CA 1
ATOM 1368 C C . HIS B 1 78 ? 0.774 11.422 18.188 1 97.25 78 HIS B C 1
ATOM 1370 O O . HIS B 1 78 ? 0.101 10.586 18.797 1 97.25 78 HIS B O 1
ATOM 1376 N N . ASP B 1 79 ? 0.284 12.648 18 1 96.62 79 ASP B N 1
ATOM 1377 C CA . ASP B 1 79 ? -0.995 13.133 18.516 1 96.62 79 ASP B CA 1
ATOM 1378 C C . ASP B 1 79 ? -2.156 12.617 17.672 1 96.62 79 ASP B C 1
ATOM 1380 O O . ASP B 1 79 ? -3.314 12.703 18.078 1 96.62 79 ASP B O 1
ATOM 1384 N N . VAL B 1 80 ? -1.911 12.125 16.484 1 98.44 80 VAL B N 1
ATOM 1385 C CA . VAL B 1 80 ? -2.953 11.805 15.516 1 98.44 80 VAL B CA 1
ATOM 1386 C C . VAL B 1 80 ? -3.014 10.297 15.305 1 98.44 80 VAL B C 1
ATOM 1388 O O . VAL B 1 80 ? -4.086 9.734 15.07 1 98.44 80 VAL B O 1
ATOM 1391 N N . VAL B 1 81 ? -1.893 9.641 15.414 1 98.75 81 VAL B N 1
ATOM 1392 C CA . VAL B 1 81 ? -1.761 8.227 15.078 1 98.75 81 VAL B CA 1
ATOM 1393 C C . VAL B 1 81 ? -1.637 7.398 16.359 1 98.75 81 VAL B C 1
ATOM 1395 O O . VAL B 1 81 ? -0.79 7.684 17.203 1 98.75 81 VAL B O 1
ATOM 1398 N N . GLU B 1 82 ? -2.451 6.52 16.5 1 98.75 82 GLU B N 1
ATOM 1399 C CA . GLU B 1 82 ? -2.4 5.59 17.625 1 98.75 82 GLU B CA 1
ATOM 1400 C C . GLU B 1 82 ? -1.342 4.516 17.406 1 98.75 82 GLU B C 1
ATOM 1402 O O . GLU B 1 82 ? -0.593 4.176 18.328 1 98.75 82 GLU B O 1
ATOM 1407 N N . SER B 1 83 ? -1.256 3.92 16.234 1 98.44 83 SER B N 1
ATOM 1408 C CA . SER B 1 83 ? -0.276 2.889 15.898 1 98.44 83 SER B CA 1
ATOM 1409 C C . SER B 1 83 ? 0.015 2.861 14.398 1 98.44 83 SER B C 1
ATOM 1411 O O . SER B 1 83 ? -0.765 3.383 13.602 1 98.44 83 SER B O 1
ATOM 1413 N N . THR B 1 84 ? 1.12 2.365 14.039 1 98.12 84 THR B N 1
ATOM 1414 C CA . THR B 1 84 ? 1.544 2.162 12.664 1 98.12 84 THR B CA 1
ATOM 1415 C C . THR B 1 84 ? 1.716 0.675 12.359 1 98.12 84 THR B C 1
ATOM 1417 O O . THR B 1 84 ? 2.518 -0.004 13.008 1 98.12 84 THR B O 1
ATOM 1420 N N . GLU B 1 85 ? 0.994 0.225 11.391 1 98 85 GLU B N 1
ATOM 1421 C CA . GLU B 1 85 ? 1.022 -1.192 11.047 1 98 85 GLU B CA 1
ATOM 1422 C C . GLU B 1 85 ? 2.057 -1.475 9.961 1 98 85 GLU B C 1
ATOM 1424 O O . GLU B 1 85 ? 2.602 -2.578 9.891 1 98 85 GLU B O 1
ATOM 1429 N N . LEU B 1 86 ? 2.291 -0.521 9.172 1 98.56 86 LEU B N 1
ATOM 1430 C CA . LEU B 1 86 ? 3.311 -0.6 8.133 1 98.56 86 LEU B CA 1
ATOM 1431 C C . LEU B 1 86 ? 3.877 0.781 7.816 1 98.56 86 LEU B C 1
ATOM 1433 O O . LEU B 1 86 ? 3.127 1.755 7.715 1 98.56 86 LEU B O 1
ATOM 1437 N N . GLU B 1 87 ? 5.07 0.93 7.711 1 98.06 87 GLU B N 1
ATOM 1438 C CA . GLU B 1 87 ? 5.84 2.059 7.195 1 98.06 87 GLU B CA 1
ATOM 1439 C C . GLU B 1 87 ? 7.035 1.584 6.375 1 98.06 87 GLU B C 1
ATOM 1441 O O . GLU B 1 87 ? 8.008 1.067 6.93 1 98.06 87 GLU B O 1
ATOM 1446 N N . ALA B 1 88 ? 6.898 1.717 5.117 1 98.25 88 ALA B N 1
ATOM 1447 C CA . ALA B 1 88 ? 7.949 1.159 4.266 1 98.25 88 ALA B CA 1
ATOM 1448 C C . ALA B 1 88 ? 8.023 1.899 2.934 1 98.25 88 ALA B C 1
ATOM 1450 O O . ALA B 1 88 ? 7.035 2.473 2.477 1 98.25 88 ALA B O 1
ATOM 1451 N N . VAL B 1 89 ? 9.148 1.873 2.346 1 98.25 89 VAL B N 1
ATOM 1452 C CA . VAL B 1 89 ? 9.43 2.48 1.049 1 98.25 89 VAL B CA 1
ATOM 1453 C C . VAL B 1 89 ? 9.883 1.409 0.061 1 98.25 89 VAL B C 1
ATOM 1455 O O . VAL B 1 89 ? 10.719 0.563 0.393 1 98.25 89 VAL B O 1
ATOM 1458 N N . TYR B 1 90 ? 9.344 1.477 -1.084 1 98.62 90 TYR B N 1
ATOM 1459 C CA . TYR B 1 90 ? 9.617 0.503 -2.135 1 98.62 90 TYR B CA 1
ATOM 1460 C C . TYR B 1 90 ? 9.953 1.199 -3.447 1 98.62 90 TYR B C 1
ATOM 1462 O O . TYR B 1 90 ? 9.797 2.416 -3.572 1 98.62 90 TYR B O 1
ATOM 1470 N N . GLU B 1 91 ? 10.438 0.435 -4.348 1 98.38 91 GLU B N 1
ATOM 1471 C CA . GLU B 1 91 ? 10.617 0.837 -5.742 1 98.38 91 GLU B CA 1
ATOM 1472 C C . GLU B 1 91 ? 9.805 -0.054 -6.676 1 98.38 91 GLU B C 1
ATOM 1474 O O . GLU B 1 91 ? 9.914 -1.281 -6.625 1 98.38 91 GLU B O 1
ATOM 1479 N N . THR B 1 92 ? 8.953 0.602 -7.578 1 98.06 92 THR B N 1
ATOM 1480 C CA . THR B 1 92 ? 8.07 -0.155 -8.453 1 98.06 92 THR B CA 1
ATOM 1481 C C . THR B 1 92 ? 8.875 -1.011 -9.43 1 98.06 92 THR B C 1
ATOM 1483 O O . THR B 1 92 ? 9.938 -0.597 -9.891 1 98.06 92 THR B O 1
ATOM 1486 N N . VAL B 1 93 ? 8.375 -2.174 -9.656 1 97.19 93 VAL B N 1
ATOM 1487 C CA . VAL B 1 93 ? 8.945 -3.08 -10.648 1 97.19 93 VAL B CA 1
ATOM 1488 C C . VAL B 1 93 ? 7.867 -3.48 -11.656 1 97.19 93 VAL B C 1
ATOM 1490 O O . VAL B 1 93 ? 6.676 -3.475 -11.336 1 97.19 93 VAL B O 1
ATOM 1493 N N . VAL B 1 94 ? 8.234 -3.713 -12.789 1 92.88 94 VAL B N 1
ATOM 1494 C CA . VAL B 1 94 ? 7.289 -4.141 -13.82 1 92.88 94 VAL B CA 1
ATOM 1495 C C . VAL B 1 94 ? 7.094 -5.652 -13.75 1 92.88 94 VAL B C 1
ATOM 1497 O O . VAL B 1 94 ? 8.062 -6.414 -13.805 1 92.88 94 VAL B O 1
ATOM 1500 N N . VAL B 1 95 ? 5.945 -6.039 -13.516 1 91.75 95 VAL B N 1
ATOM 1501 C CA . VAL B 1 95 ? 5.586 -7.453 -13.547 1 91.75 95 VAL B CA 1
ATOM 1502 C C . VAL B 1 95 ? 4.406 -7.668 -14.484 1 91.75 95 VAL B C 1
ATOM 1504 O O . VAL B 1 95 ? 3.611 -6.754 -14.719 1 91.75 95 VAL B O 1
A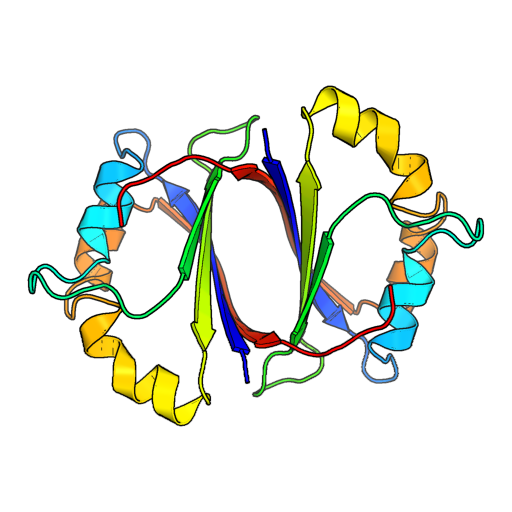TOM 1507 N N . GLN B 1 96 ? 4.367 -8.758 -15.148 1 84.38 96 GLN B N 1
ATOM 1508 C CA . GLN B 1 96 ? 3.246 -9.078 -16.031 1 84.38 96 GLN B CA 1
ATOM 1509 C C . GLN B 1 96 ? 2.098 -9.703 -15.242 1 84.38 96 GLN B C 1
ATOM 1511 O O . GLN B 1 96 ? 2.229 -10.805 -14.711 1 84.38 96 GLN B O 1
ATOM 1516 N N . VAL B 1 97 ? 1.081 -8.969 -15.023 1 85.31 97 VAL B N 1
ATOM 1517 C CA . VAL B 1 97 ? -0.115 -9.508 -14.383 1 85.31 97 VAL B CA 1
ATOM 1518 C C . VAL B 1 97 ? -1.173 -9.812 -15.445 1 85.31 97 VAL B C 1
ATOM 1520 O O . VAL B 1 97 ? -1.291 -9.086 -16.438 1 85.31 97 VAL B O 1
#